Protein 4TY6 (pdb70)

Sequence (245 aa):
IVGGTASVRGEWPWQVTLHTTSPTQRHLCCGGSIIGNQQWILTAAHCCFYGVESPKILRVYSGILNQSEIKEDTSFFGVQEIIIHDDQYKMAESGYDIALLKLETTVGYGDSQRPICLPSKGDRNVIYTDCWVTGWGYRKLRDKIQNTLQKAKIPLVTNEECQKRYRGHKITHKMICAGYREGGKDACCKGDSGGPLSCKHNEVWHLVGITSWGEGCCAQRERPGVYTNVVEYVDWILEKTQAVCTTKIKP

Solvent-accessible surface area: 11643 Å² total; per-residue (Å²): 0,24,42,22,87,59,6,106,129,37,57,14,5,6,4,0,0,0,11,10,44,59,115,85,70,120,19,52,4,1,0,1,0,6,2,28,38,8,1,1,0,0,2,48,8,11,206,75,29,108,33,37,189,48,4,60,1,1,19,22,21,25,31,28,80,56,26,140,106,125,30,102,82,28,12,5,93,79,40,22,69,16,133,104,56,167,84,16,68,63,5,59,1,0,0,0,0,53,2,107,87,85,4,50,106,37,139,58,34,105,38,5,14,4,2,20,84,68,37,68,90,46,152,22,114,40,2,56,0,0,2,0,0,51,130,123,113,84,43,152,60,28,74,36,5,12,36,3,84,2,60,48,28,97,39,122,54,0,52,125,46,1,228,84,58,143,2,44,134,73,10,33,2,0,7,66,132,130,8,41,78,7,11,10,117,19,0,21,0,0,0,0,0,0,61,46,124,144,66,57,17,0,5,0,2,10,11,36,34,89,30,24,14,86,165,48,82,12,6,1,2,5,19,0,27,82,3,13,121,27,0,48,108,66,4,61,63,196,93,123,19,90,32,95,125

Radius of gyration: 16.47 Å; Cα contacts (8 Å, |Δi|>4): 658; chains: 2; bounding box: 42×40×44 Å

InterPro domains:
  IPR000177 Apple domain [PR00005] (223-242)
  IPR000177 Apple domain [PR00005] (252-268)
  IPR000177 Apple domain [PR00005] (270-285)
  IPR000177 Apple domain [PS00495] (291-374)
  IPR000177 Apple domain [SM00223] (20-103)
  IPR000177 Apple domain [SM00223] (110-193)
  IPR000177 Apple domain [SM00223] (200-283)
  IPR000177 Apple domain [SM00223] (291-374)
  IPR000177 Apple domain [cd01100] (16-100)
  IPR000177 Apple domain [cd01100] (106-190)
  IPR000177 Apple domain [cd01100] (196-280)
  IPR000177 Apple domain [cd01100] (288-371)
  IPR001254 Serine proteases, trypsin domain [PF00089] (388-618)
  IPR001254 Serine proteases, trypsin domain [PS50240] (388-623)
  IPR001254 Serine proteases, trypsin domain [SM00020] (387-618)
  IPR001254 Serine proteases, trypsin domain [cd00190] (388-618)
  IPR001314 Peptidase S1A, chymotrypsin family [PR00722] (417-432)
  IPR001314 Peptidase S1A, chymotrypsin family [PR00722] (476-490)
  IPR001314 Peptidase S1A, chymotrypsin family [PR00722] (568-580)
  IPR003609 PAN/Apple domain [PF00024] (20-103)

Structure (mmCIF, N/CA/C/O backbone):
data_4TY6
#
_entry.id   4TY6
#
_cell.length_a   79.300
_cell.length_b   79.300
_cell.length_c   106.600
_cell.angle_alpha   90.000
_cell.angle_beta   90.000
_cell.angle_gamma   120.000
#
_symmetry.space_group_name_H-M   'P 32 2 1'
#
loop_
_entity.id
_entity.type
_entity.pdbx_description
1 polymer 'Coagulation factor XI'
2 polymer CYS-THR-THR-LYS-ILE-LYS-PRO
3 non-polymer 4-{2-[(1S)-1-({[trans-4-(aminomethyl)cyclohexyl]carbonyl}amino)-2-phenylethyl]-1H-imidazol-4-yl}benzamide
4 non-polymer 'SULFATE ION'
5 non-polymer 1,2-ETHANEDIOL
6 water water
#
loop_
_atom_site.group_PDB
_atom_site.id
_atom_site.type_symbol
_atom_site.label_atom_id
_atom_site.label_alt_id
_atom_site.label_comp_id
_atom_site.label_asym_id
_atom_site.label_entity_id
_atom_site.label_seq_id
_atom_site.pdbx_PDB_ins_code
_atom_site.Cartn_x
_atom_site.Cartn_y
_atom_site.Cartn_z
_atom_site.occupancy
_atom_site.B_iso_or_equiv
_atom_site.auth_seq_id
_atom_site.auth_comp_id
_atom_site.auth_asym_id
_atom_site.auth_atom_id
_atom_site.pdbx_PDB_model_num
ATOM 1 N N . ILE A 1 1 ? 42.386 -11.629 34.350 1.00 14.38 16 ILE A N 1
ATOM 2 C CA . ILE A 1 1 ? 41.485 -10.481 34.381 1.00 13.27 16 ILE A CA 1
ATOM 3 C C . ILE A 1 1 ? 42.236 -9.295 33.758 1.00 19.44 16 ILE A C 1
ATOM 4 O O . ILE A 1 1 ? 43.328 -8.973 34.217 1.00 20.21 16 ILE A O 1
ATOM 9 N N . VAL A 1 2 ? 41.637 -8.629 32.774 1.00 16.37 17 VAL A N 1
ATOM 10 C CA . VAL A 1 2 ? 42.224 -7.438 32.148 1.00 16.80 17 VAL A CA 1
ATOM 11 C C . VAL A 1 2 ? 41.614 -6.214 32.835 1.00 19.49 17 VAL A C 1
ATOM 12 O O . VAL A 1 2 ? 40.409 -6.178 33.041 1.00 18.51 17 VAL A O 1
ATOM 16 N N . GLY A 1 3 ? 42.440 -5.217 33.154 1.00 18.53 18 GLY A N 1
ATOM 17 C CA . GLY A 1 3 ? 41.966 -3.953 33.713 1.00 18.26 18 GLY A CA 1
ATOM 18 C C . GLY A 1 3 ? 41.464 -4.023 35.136 1.00 22.68 18 GLY A C 1
ATOM 19 O O . GLY A 1 3 ? 40.728 -3.141 35.575 1.00 22.38 18 GLY A O 1
ATOM 20 N N . GLY A 1 4 ? 41.876 -5.058 35.859 1.00 19.82 19 GLY A N 1
ATOM 21 C CA . GLY A 1 4 ? 41.460 -5.223 37.247 1.00 19.18 19 GLY A CA 1
ATOM 22 C C . GLY A 1 4 ? 42.539 -4.787 38.225 1.00 23.65 19 GLY A C 1
ATOM 23 O O . GLY A 1 4 ? 43.546 -4.172 37.828 1.00 21.97 19 GLY A O 1
ATOM 24 N N . THR A 1 5 ? 42.338 -5.116 39.514 1.00 18.48 20 THR A N 1
ATOM 25 C CA . THR A 1 5 ? 43.299 -4.806 40.576 1.00 19.49 20 THR A CA 1
ATOM 26 C C . THR A 1 5 ? 43.402 -6.013 41.501 1.00 24.04 20 THR A C 1
ATOM 27 O O . THR A 1 5 ? 42.538 -6.890 41.475 1.00 20.88 20 THR A O 1
ATOM 31 N N . ALA A 1 6 ? 44.471 -6.062 42.297 1.00 21.20 21 ALA A N 1
ATOM 32 C CA . ALA A 1 6 ? 44.715 -7.130 43.252 1.00 20.65 21 ALA A CA 1
ATOM 33 C C . ALA A 1 6 ? 43.553 -7.197 44.254 1.00 21.65 21 ALA A C 1
ATOM 34 O O . ALA A 1 6 ? 43.031 -6.177 44.698 1.00 20.15 21 ALA A O 1
ATOM 36 N N . SER A 1 7 ? 43.121 -8.410 44.565 1.00 17.79 22 SER A N 1
ATOM 37 C CA . SER A 1 7 ? 42.119 -8.623 45.592 1.00 16.55 22 SER A CA 1
ATOM 38 C C . SER A 1 7 ? 42.851 -8.612 46.943 1.00 19.88 22 SER A C 1
ATOM 39 O O . SER A 1 7 ? 44.072 -8.775 46.998 1.00 18.52 22 SER A O 1
ATOM 42 N N . VAL A 1 8 ? 42.095 -8.417 48.012 1.00 20.01 23 VAL A N 1
ATOM 43 C CA . VAL A 1 8 ? 42.589 -8.450 49.394 1.00 22.32 23 VAL A CA 1
ATOM 44 C C . VAL A 1 8 ? 42.296 -9.895 49.871 1.00 23.69 23 VAL A C 1
ATOM 45 O O . VAL A 1 8 ? 41.317 -10.487 49.419 1.00 20.45 23 VAL A O 1
ATOM 49 N N . ARG A 1 9 ? 43.103 -10.443 50.789 1.00 19.59 24 ARG A N 1
ATOM 50 C CA . ARG A 1 9 ? 42.846 -11.785 51.317 1.00 19.17 24 ARG A CA 1
ATOM 51 C C . ARG A 1 9 ? 41.450 -11.823 51.992 1.00 22.08 24 ARG A C 1
ATOM 52 O O . ARG A 1 9 ? 41.081 -10.880 52.703 1.00 20.72 24 ARG A O 1
ATOM 60 N N . GLY A 1 10 ? 40.675 -12.867 51.687 1.00 19.21 25 GLY A N 1
ATOM 61 C CA . GLY A 1 10 ? 39.330 -13.075 52.223 1.00 18.71 25 GLY A CA 1
ATOM 62 C C . GLY A 1 10 ? 38.232 -12.298 51.534 1.00 19.97 25 GLY A C 1
ATOM 63 O O . GLY A 1 10 ? 37.067 -12.373 51.941 1.00 18.64 25 GLY A O 1
ATOM 64 N N . GLU A 1 11 ? 38.571 -11.557 50.471 1.00 17.49 26 GLU A N 1
ATOM 65 C CA . GLU A 1 11 ? 37.569 -10.762 49.750 1.00 18.16 26 GLU A CA 1
ATOM 66 C C . GLU A 1 11 ? 36.580 -11.639 48.944 1.00 21.17 26 GLU A C 1
ATOM 67 O O . GLU A 1 11 ? 35.402 -11.291 48.825 1.00 21.57 26 GLU A O 1
ATOM 73 N N . TRP A 1 12 ? 37.062 -12.752 48.371 1.00 16.01 27 TRP A N 1
ATOM 74 C CA . TRP A 1 12 ? 36.213 -13.613 47.516 1.00 15.08 27 TRP A CA 1
ATOM 75 C C . TRP A 1 12 ? 36.371 -15.035 48.056 1.00 15.90 27 TRP A C 1
ATOM 76 O O . TRP A 1 12 ? 37.065 -15.845 47.458 1.00 14.99 27 TRP A O 1
ATOM 87 N N . PRO A 1 13 ? 35.831 -15.322 49.262 1.00 14.24 28 PRO A N 1
ATOM 88 C CA . PRO A 1 13 ? 36.157 -16.598 49.925 1.00 12.72 28 PRO A CA 1
ATOM 89 C C . PRO A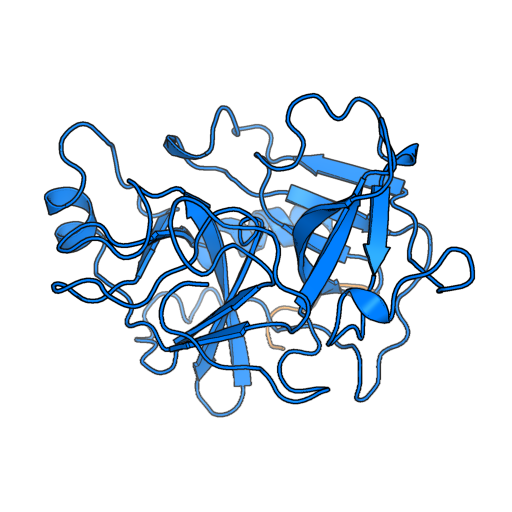 1 13 ? 35.531 -17.844 49.281 1.00 16.00 28 PRO A C 1
ATOM 90 O O . PRO A 1 13 ? 35.913 -18.964 49.637 1.00 14.71 28 PRO A O 1
ATOM 94 N N . TRP A 1 14 ? 34.639 -17.661 48.307 1.00 13.16 29 TRP A N 1
ATOM 95 C CA . TRP A 1 14 ? 34.057 -18.783 47.547 1.00 13.81 29 TRP A CA 1
ATOM 96 C C . TRP A 1 14 ? 34.949 -19.139 46.335 1.00 15.90 29 TRP A C 1
ATOM 97 O O . TRP A 1 14 ? 34.791 -20.207 45.754 1.00 13.81 29 TRP A O 1
ATOM 108 N N . GLN A 1 15 ? 35.897 -18.256 45.974 1.00 11.83 30 GLN A N 1
ATOM 109 C CA . GLN A 1 15 ? 36.778 -18.473 44.808 1.00 11.92 30 GLN A CA 1
ATOM 110 C C . GLN A 1 15 ? 37.790 -19.590 45.065 1.00 14.71 30 GLN A C 1
ATOM 111 O O . GLN A 1 15 ? 38.511 -19.553 46.061 1.00 14.69 30 GLN A O 1
ATOM 117 N N . VAL A 1 16 ? 37.896 -20.538 44.129 1.00 10.82 31 VAL A N 1
ATOM 118 C CA . VAL A 1 16 ? 38.903 -21.601 44.227 1.00 9.95 31 VAL A CA 1
ATOM 119 C C . VAL A 1 16 ? 39.766 -21.593 42.968 1.00 14.34 31 VAL A C 1
ATOM 120 O O . VAL A 1 16 ? 39.341 -21.086 41.935 1.00 14.13 31 VAL A O 1
ATOM 124 N N . THR A 1 17 ? 40.954 -22.171 43.058 1.00 13.48 32 THR A N 1
ATOM 125 C CA . THR A 1 17 ? 41.822 -22.425 41.925 1.00 13.57 32 THR A CA 1
ATOM 126 C C . THR A 1 17 ? 41.818 -23.942 41.748 1.00 16.94 32 THR A C 1
ATOM 127 O O . THR A 1 17 ? 42.087 -24.680 42.701 1.00 15.22 32 THR A O 1
ATOM 131 N N . LEU A 1 18 ? 41.451 -24.399 40.541 1.00 14.87 33 LEU A N 1
ATOM 132 C CA . LEU A 1 18 ? 41.423 -25.818 40.212 1.00 14.24 33 LEU A CA 1
ATOM 133 C C . LEU A 1 18 ? 42.708 -26.096 39.448 1.00 17.16 33 LEU A C 1
ATOM 134 O O . LEU A 1 18 ? 42.988 -25.445 38.440 1.00 15.28 33 LEU A O 1
ATOM 139 N N . HIS A 1 19 ? 43.516 -27.008 39.970 1.00 15.32 34 HIS A N 1
ATOM 140 C CA . HIS A 1 19 ? 44.768 -27.393 39.324 1.00 14.97 34 HIS A CA 1
ATOM 141 C C . HIS A 1 19 ? 44.632 -28.772 38.735 1.00 18.82 34 HIS A C 1
ATOM 142 O O . HIS A 1 19 ? 43.866 -29.606 39.234 1.00 17.59 34 HIS A O 1
ATOM 149 N N . THR A 1 20 ? 45.414 -29.033 37.691 1.00 15.82 35 THR A N 1
ATOM 150 C CA . THR A 1 20 ? 45.538 -30.372 37.132 1.00 16.74 35 THR A CA 1
ATOM 151 C C . THR A 1 20 ? 46.996 -30.769 37.442 1.00 22.21 35 THR A C 1
ATOM 152 O O . THR A 1 20 ? 47.843 -29.871 37.489 1.00 21.23 35 THR A O 1
ATOM 156 N N . THR A 1 21 ? 47.305 -32.060 37.677 1.00 21.41 36 THR A N 1
ATOM 157 C CA . THR A 1 21 ? 48.693 -32.503 37.905 1.00 23.36 36 THR A CA 1
ATOM 158 C C . THR A 1 21 ? 49.305 -33.086 36.622 1.00 32.23 36 THR A C 1
ATOM 159 O O . THR A 1 21 ? 50.492 -33.399 36.616 1.00 31.45 36 THR A O 1
ATOM 163 N N . SER A 1 22 A 48.514 -33.224 35.539 1.00 31.45 36 SER A N 1
ATOM 164 C CA . SER A 1 22 A 48.906 -33.777 34.235 1.00 32.80 36 SER A CA 1
ATOM 165 C C . SER A 1 22 A 49.123 -32.728 33.130 1.00 37.87 36 SER A C 1
ATOM 166 O O . SER A 1 22 A 48.202 -31.953 32.855 1.00 36.71 36 SER A O 1
ATOM 169 N N . PRO A 1 23 B 50.308 -32.687 32.461 1.00 35.62 36 PRO A N 1
ATOM 170 C CA . PRO A 1 23 B 51.515 -33.519 32.689 1.00 35.06 36 PRO A CA 1
ATOM 171 C C . PRO A 1 23 B 52.290 -33.101 33.942 1.00 36.50 36 PRO A C 1
ATOM 172 O O . PRO A 1 23 B 52.905 -33.947 34.596 1.00 36.54 36 PRO A O 1
ATOM 176 N N . THR A 1 24 ? 52.245 -31.790 34.279 1.00 30.18 37 THR A N 1
ATOM 177 C CA . THR A 1 24 ? 52.834 -31.187 35.485 1.00 28.84 37 THR A CA 1
ATOM 178 C C . THR A 1 24 ? 51.730 -30.366 36.161 1.00 28.75 37 THR A C 1
ATOM 179 O O . THR A 1 24 ? 50.745 -29.999 35.498 1.00 27.08 37 THR A O 1
ATOM 183 N N . GLN A 1 25 ? 51.898 -30.042 37.456 1.00 23.14 38 GLN A N 1
ATOM 184 C CA . GLN A 1 25 ? 50.861 -29.304 38.158 1.00 21.19 38 GLN A CA 1
ATOM 185 C C . GLN A 1 25 ? 50.773 -27.845 37.726 1.00 23.24 38 GLN A C 1
ATOM 186 O O . GLN A 1 25 ? 51.772 -27.130 37.691 1.00 20.74 38 GLN A O 1
ATOM 192 N N . ARG A 1 26 ? 49.553 -27.404 37.385 1.00 18.68 39 ARG A N 1
ATOM 193 C CA . ARG A 1 26 ? 49.330 -26.020 36.973 1.00 17.60 39 ARG A CA 1
ATOM 194 C C . ARG A 1 26 ? 47.868 -25.650 37.204 1.00 19.81 39 ARG A C 1
ATOM 195 O O . ARG A 1 26 ? 47.016 -26.542 37.267 1.00 18.41 39 ARG A O 1
ATOM 203 N N . HIS A 1 27 ? 47.583 -24.340 37.294 1.00 16.61 40 HIS A N 1
ATOM 204 C CA . HIS A 1 27 ? 46.218 -23.822 37.421 1.00 14.94 40 HIS A CA 1
ATOM 205 C C . HIS A 1 27 ? 45.516 -24.178 36.092 1.00 17.98 40 HIS A C 1
ATOM 206 O O . HIS A 1 27 ? 46.079 -23.982 35.009 1.00 16.26 40 HIS A O 1
ATOM 213 N N . LEU A 1 28 ? 44.301 -24.686 36.187 1.00 15.10 41 LEU A N 1
ATOM 214 C CA . LEU A 1 28 ? 43.506 -25.052 35.035 1.00 14.62 41 LEU A CA 1
ATOM 215 C C . LEU A 1 28 ? 42.373 -24.061 34.835 1.00 17.58 41 LEU A C 1
ATOM 216 O O . LEU A 1 28 ? 42.164 -23.568 33.726 1.00 17.10 41 LEU A O 1
ATOM 221 N N . CYS A 1 29 ? 41.611 -23.785 35.920 1.00 14.20 42 CYS A N 1
ATOM 222 C CA A CYS A 1 29 ? 40.377 -22.998 35.860 0.50 11.63 42 CYS A CA 1
ATOM 223 C CA B CYS A 1 29 ? 40.497 -22.851 35.841 0.50 15.46 42 CYS A CA 1
ATOM 224 C C . CYS A 1 29 ? 40.079 -22.420 37.238 1.00 15.75 42 CYS A C 1
ATOM 225 O O . CYS A 1 29 ? 40.590 -22.934 38.236 1.00 14.25 42 CYS A O 1
ATOM 230 N N . GLY A 1 30 ? 39.165 -21.468 37.280 1.00 12.68 43 GLY A N 1
ATOM 231 C CA . GLY A 1 30 ? 38.604 -20.978 38.526 1.00 12.75 43 GLY A CA 1
ATOM 232 C C . GLY A 1 30 ? 37.379 -21.842 38.842 1.00 15.54 43 GLY A C 1
ATOM 233 O O . GLY A 1 30 ? 36.988 -22.712 38.049 1.00 13.25 43 GLY A O 1
ATOM 234 N N . GLY A 1 31 ? 36.796 -21.620 40.006 1.00 13.67 44 GLY A N 1
ATOM 235 C CA . GLY A 1 31 ? 35.582 -22.306 40.450 1.00 13.44 44 GLY A CA 1
ATOM 236 C C . GLY A 1 31 ? 35.024 -21.608 41.664 1.00 15.49 44 GLY A C 1
ATOM 237 O O . GLY A 1 31 ? 35.693 -20.728 42.233 1.00 12.75 44 GLY A O 1
ATOM 238 N N . SER A 1 32 ? 33.810 -21.995 42.083 1.00 11.59 45 SER A N 1
ATOM 239 C CA . SER A 1 32 ? 33.175 -21.373 43.252 1.00 10.48 45 SER A CA 1
ATOM 240 C C . SER A 1 32 ? 32.661 -22.422 44.221 1.00 14.63 45 SER A C 1
ATOM 241 O O . SER A 1 32 ? 31.958 -23.339 43.808 1.00 13.59 45 SER A O 1
ATOM 244 N N . ILE A 1 33 ? 32.901 -22.223 45.513 1.00 10.91 46 ILE A N 1
ATOM 245 C CA . ILE A 1 33 ? 32.336 -23.115 46.532 1.00 10.65 46 ILE A CA 1
ATOM 246 C C . ILE A 1 33 ? 30.840 -22.790 46.616 1.00 13.79 46 ILE A C 1
ATOM 247 O O . ILE A 1 33 ? 30.475 -21.639 46.854 1.00 12.90 46 ILE A O 1
ATOM 252 N N . ILE A 1 34 ? 29.971 -23.796 46.443 1.00 11.70 47 ILE A N 1
ATOM 253 C CA . ILE A 1 34 ? 28.527 -23.560 46.587 1.00 11.41 47 ILE A CA 1
ATOM 254 C C . ILE A 1 34 ? 27.907 -24.422 47.709 1.00 16.81 47 ILE A C 1
ATOM 255 O O . ILE A 1 34 ? 26.742 -24.240 48.060 1.00 17.10 47 ILE A O 1
ATOM 260 N N . GLY A 1 35 ? 28.659 -25.393 48.199 1.00 16.30 48 GLY A N 1
ATOM 261 C CA . GLY A 1 35 ? 28.224 -26.293 49.272 1.00 17.34 48 GLY A CA 1
ATOM 262 C C . GLY A 1 35 ? 29.434 -26.913 49.920 1.00 20.01 48 GLY A C 1
ATOM 263 O O . GLY A 1 35 ? 30.544 -26.743 49.411 1.00 17.70 48 GLY A O 1
ATOM 264 N N . ASN A 1 36 ? 29.265 -27.666 51.031 1.00 17.30 49 ASN A N 1
ATOM 265 C CA . ASN A 1 36 ? 30.485 -28.099 51.721 1.00 17.34 49 ASN A CA 1
ATOM 266 C C . ASN A 1 36 ? 31.237 -29.234 51.012 1.00 18.29 49 ASN A C 1
ATOM 267 O O . ASN A 1 36 ? 32.358 -29.520 51.405 1.00 19.32 49 ASN A O 1
ATOM 272 N N . GLN A 1 37 ? 30.687 -29.818 49.936 1.00 15.02 50 GLN A N 1
ATOM 273 C CA A GLN A 1 37 ? 31.421 -30.817 49.148 0.50 14.66 50 GLN A CA 1
ATOM 274 C CA B GLN A 1 37 ? 31.389 -30.833 49.144 0.50 15.08 50 GLN A CA 1
ATOM 275 C C . GLN A 1 37 ? 31.281 -30.493 47.651 1.00 16.76 50 GLN A C 1
ATOM 276 O O . GLN A 1 37 ? 31.538 -31.345 46.804 1.00 15.51 50 GLN A O 1
ATOM 287 N N . TRP A 1 38 ? 30.870 -29.255 47.326 1.00 15.18 51 TRP A N 1
ATOM 288 C CA . TRP A 1 38 ? 30.582 -28.873 45.940 1.00 14.49 51 TRP A CA 1
ATOM 289 C C . TRP A 1 38 ? 31.235 -27.609 45.410 1.00 15.65 51 TRP A C 1
ATOM 290 O O . TRP A 1 38 ? 31.053 -26.531 45.983 1.00 13.14 51 TRP A O 1
ATOM 301 N N . ILE A 1 39 ? 31.836 -27.736 44.226 1.00 12.08 52 ILE A N 1
ATOM 302 C CA . ILE A 1 39 ? 32.429 -26.620 43.472 1.00 11.98 52 ILE A CA 1
ATOM 303 C C . ILE A 1 39 ? 31.651 -26.491 42.180 1.00 13.57 52 ILE A C 1
ATOM 304 O O . ILE A 1 39 ? 31.472 -27.488 41.470 1.00 12.78 52 ILE A O 1
ATOM 309 N N . LEU A 1 40 ? 31.220 -25.275 41.863 1.00 10.53 53 LEU A N 1
ATOM 310 C CA . LEU A 1 40 ? 30.562 -25.025 40.581 1.00 10.80 53 LEU A CA 1
ATOM 311 C C . LEU A 1 40 ? 31.605 -24.370 39.662 1.00 14.43 53 LEU A C 1
ATOM 312 O O . LEU A 1 40 ? 32.300 -23.410 40.060 1.00 13.46 53 LEU A O 1
ATOM 317 N N . THR A 1 41 ? 31.725 -24.883 38.434 1.00 11.40 54 THR A N 1
ATOM 318 C CA . THR A 1 41 ? 32.716 -24.391 37.456 1.00 10.50 54 THR A CA 1
ATOM 319 C C . THR A 1 41 ? 32.181 -24.612 36.029 1.00 13.33 54 THR A C 1
ATOM 320 O O . THR A 1 41 ? 30.984 -24.887 35.867 1.00 12.45 54 THR A O 1
ATOM 324 N N . ALA A 1 42 ? 33.039 -24.411 35.003 1.00 10.31 55 ALA A N 1
ATOM 325 C CA . ALA A 1 42 ? 32.618 -24.539 33.602 1.00 11.86 55 ALA A CA 1
ATOM 326 C C . ALA A 1 42 ? 32.924 -25.939 33.101 1.00 16.35 55 ALA A C 1
ATOM 327 O O . ALA A 1 42 ? 33.939 -26.528 33.480 1.00 16.04 55 ALA A O 1
ATOM 329 N N . ALA A 1 43 ? 32.042 -26.481 32.252 1.00 12.68 56 ALA A N 1
ATOM 330 C CA . ALA A 1 43 ? 32.260 -27.804 31.669 1.00 11.58 56 ALA A CA 1
ATOM 331 C C . ALA A 1 43 ? 33.487 -27.842 30.719 1.00 14.44 56 ALA A C 1
ATOM 332 O O . ALA A 1 43 ? 34.154 -28.868 30.650 1.00 13.23 56 ALA A O 1
ATOM 334 N N . HIS A 1 44 ? 33.782 -26.749 29.982 1.00 13.34 57 HIS A N 1
ATOM 335 C CA . HIS A 1 44 ? 34.878 -26.753 28.991 1.00 12.69 57 HIS A CA 1
ATOM 336 C C . HIS A 1 44 ? 36.268 -26.974 29.612 1.00 16.78 57 HIS A C 1
ATOM 337 O O . HIS A 1 44 ? 37.200 -27.356 28.904 1.00 16.33 57 HIS A O 1
ATOM 344 N N . CYS A 1 45 ? 36.398 -26.735 30.936 1.00 13.98 58 CYS A N 1
ATOM 345 C CA A CYS A 1 45 ? 37.625 -26.923 31.738 0.50 13.98 58 CYS A CA 1
ATOM 346 C CA B CYS A 1 45 ? 37.696 -26.890 31.573 0.50 14.25 58 CYS A CA 1
ATOM 347 C C . CYS A 1 45 ? 38.154 -28.339 31.615 1.00 18.42 58 CYS A C 1
ATOM 348 O O . CYS A 1 45 ? 39.355 -28.567 31.765 1.00 17.54 58 CYS A O 1
ATOM 353 N N . PHE A 1 46 A 37.218 -29.307 31.455 1.00 14.55 58 PHE A N 1
ATOM 354 C CA . PHE A 1 46 A 37.523 -30.736 31.500 1.00 14.31 58 PHE A CA 1
ATOM 355 C C . PHE A 1 46 A 37.779 -31.386 30.146 1.00 18.46 58 PHE A C 1
ATOM 356 O O . PHE A 1 46 A 37.893 -32.619 30.088 1.00 17.53 58 PHE A O 1
ATOM 364 N N . TYR A 1 47 B 38.038 -30.570 29.105 1.00 15.80 58 TYR A N 1
ATOM 365 C CA . TYR A 1 47 B 38.391 -31.113 27.794 1.00 15.91 58 TYR A CA 1
ATOM 366 C C . TYR A 1 47 B 39.633 -31.993 27.950 1.00 22.55 58 TYR A C 1
ATOM 367 O O . TYR A 1 47 B 40.634 -31.547 28.524 1.00 20.56 58 TYR A O 1
ATOM 376 N N . GLY A 1 48 ? 39.527 -33.249 27.527 1.00 22.36 59 GLY A N 1
ATOM 377 C CA . GLY A 1 48 ? 40.638 -34.199 27.643 1.00 24.42 59 GLY A CA 1
ATOM 378 C C . GLY A 1 48 ? 41.006 -34.673 29.048 1.00 32.67 59 GLY A C 1
ATOM 379 O O . GLY A 1 48 ? 42.020 -35.364 29.200 1.00 33.11 59 GLY A O 1
ATOM 380 N N . VAL A 1 49 ? 40.220 -34.297 30.102 1.00 28.49 60 VAL A N 1
ATOM 381 C CA . VAL A 1 49 ? 40.465 -34.752 31.490 1.00 26.62 60 VAL A CA 1
ATOM 382 C C . VAL A 1 49 ? 39.742 -36.097 31.584 1.00 32.77 60 VAL A C 1
ATOM 383 O O . VAL A 1 49 ? 38.516 -36.149 31.550 1.00 31.84 60 VAL A O 1
ATOM 387 N N . GLU A 1 50 ? 40.508 -37.183 31.620 1.00 33.77 61 GLU A N 1
ATOM 388 C CA . GLU A 1 50 ? 39.973 -38.548 31.618 1.00 34.52 61 GLU A CA 1
ATOM 389 C C . GLU A 1 50 ? 39.588 -39.063 32.994 1.00 36.62 61 GLU A C 1
ATOM 390 O O . GLU A 1 50 ? 38.840 -40.035 33.093 1.00 37.99 61 GLU A O 1
ATOM 392 N N . SER A 1 51 ? 40.096 -38.426 34.059 1.00 29.54 62 SER A N 1
ATOM 393 C CA . SER A 1 51 ? 39.834 -38.882 35.421 1.00 27.20 62 SER A CA 1
ATOM 394 C C . SER A 1 51 ? 39.825 -37.721 36.429 1.00 26.61 62 SER A C 1
ATOM 395 O O . SER A 1 51 ? 40.672 -36.849 36.322 1.00 26.50 62 SER A O 1
ATOM 398 N N . PRO A 1 52 ? 38.997 -37.761 37.491 1.00 22.32 63 PRO A N 1
ATOM 399 C CA . PRO A 1 52 ? 39.086 -36.701 38.520 1.00 21.84 63 PRO A CA 1
ATOM 400 C C . PRO A 1 52 ? 40.345 -36.843 39.403 1.00 24.16 63 PRO A C 1
ATOM 401 O O . PRO A 1 52 ? 40.632 -35.947 40.180 1.00 20.76 63 PRO A O 1
ATOM 405 N N . LYS A 1 53 ? 41.097 -37.972 39.279 1.00 21.92 64 LYS A N 1
ATOM 406 C CA . LYS A 1 53 ? 42.312 -38.243 40.072 1.00 21.87 64 LYS A CA 1
ATOM 407 C C . LYS A 1 53 ? 43.426 -37.238 39.848 1.00 25.64 64 LYS A C 1
ATOM 408 O O . LYS A 1 53 ? 44.263 -37.065 40.727 1.00 26.77 64 LYS A O 1
ATOM 414 N N . ILE A 1 54 ? 43.449 -36.576 38.682 1.00 21.30 65 ILE A N 1
ATOM 415 C CA . ILE A 1 54 ? 44.485 -35.592 38.367 1.00 21.51 65 ILE A CA 1
ATOM 416 C C . ILE A 1 54 ? 44.134 -34.182 38.884 1.00 22.48 65 ILE A C 1
ATOM 417 O O . ILE A 1 54 ? 44.936 -33.270 38.738 1.00 22.97 65 ILE A O 1
ATOM 422 N N . LEU A 1 55 A 42.954 -34.006 39.491 1.00 18.09 65 LEU A N 1
ATOM 423 C CA . LEU A 1 55 A 42.510 -32.674 39.922 1.00 17.28 65 LEU A CA 1
ATOM 424 C C . LEU A 1 55 A 42.783 -32.364 41.376 1.00 19.62 65 LEU A C 1
ATOM 425 O O . LEU A 1 55 A 42.696 -33.244 42.219 1.00 18.77 65 LEU A O 1
ATOM 430 N N . ARG A 1 56 B 43.053 -31.088 41.671 1.00 16.27 65 ARG A N 1
ATOM 431 C CA . ARG A 1 56 B 43.253 -30.608 43.034 1.00 16.06 65 ARG A CA 1
ATOM 432 C C . ARG A 1 56 B 42.533 -29.288 43.164 1.00 19.09 65 ARG A C 1
ATOM 433 O O . ARG A 1 56 B 42.756 -28.374 42.364 1.00 18.48 65 ARG A O 1
ATOM 441 N N . VAL A 1 57 ? 41.666 -29.183 44.162 1.00 15.75 66 VAL A N 1
ATOM 442 C CA . VAL A 1 57 ? 40.957 -27.927 44.421 1.00 14.39 66 VAL A CA 1
ATOM 443 C C . VAL A 1 57 ? 41.639 -27.235 45.608 1.00 16.29 66 VAL A C 1
ATOM 444 O O . VAL A 1 57 ? 41.717 -27.818 46.698 1.00 14.64 66 VAL A O 1
ATOM 448 N N . TYR A 1 58 ? 42.082 -25.973 45.408 1.00 13.99 67 TYR A N 1
ATOM 449 C CA . TYR A 1 58 ? 42.676 -25.172 46.486 1.00 13.34 67 TYR A CA 1
ATOM 450 C C . TYR A 1 58 ? 41.744 -24.029 46.833 1.00 16.36 67 TYR A C 1
ATOM 451 O O . TYR A 1 58 ? 41.386 -23.237 45.961 1.00 14.24 67 TYR A O 1
ATOM 460 N N . SER A 1 59 ? 41.337 -23.953 48.113 1.00 14.02 68 SER A N 1
ATOM 461 C CA . SER A 1 59 ? 40.479 -22.896 48.624 1.00 14.09 68 SER A CA 1
ATOM 462 C C . SER A 1 59 ? 41.308 -22.029 49.576 1.00 17.66 68 SER A C 1
ATOM 463 O O . SER A 1 59 ? 42.388 -22.450 50.003 1.00 18.14 68 SER A O 1
ATOM 466 N N . GLY A 1 60 ? 40.793 -20.850 49.894 1.00 16.02 69 GLY A N 1
ATOM 467 C CA . GLY A 1 60 ? 41.450 -19.898 50.789 1.00 18.32 69 GLY A CA 1
ATOM 468 C C . GLY A 1 60 ? 42.779 -19.401 50.252 1.00 23.37 69 GLY A C 1
ATOM 469 O O . GLY A 1 60 ? 43.683 -19.087 51.024 1.00 25.15 69 GLY A O 1
ATOM 470 N N . ILE A 1 61 ? 42.919 -19.342 48.924 1.00 18.05 70 ILE A N 1
ATOM 471 C CA . ILE A 1 61 ? 44.155 -18.892 48.294 1.00 18.48 70 ILE A CA 1
ATOM 472 C C . ILE A 1 61 ? 44.002 -17.465 47.829 1.00 19.62 70 ILE A C 1
ATOM 473 O O . ILE A 1 61 ? 43.025 -17.142 47.147 1.00 18.77 70 ILE A O 1
ATOM 478 N N . LEU A 1 62 ? 45.013 -16.624 48.109 1.00 14.12 71 LEU A N 1
ATOM 479 C CA . LEU A 1 62 ? 45.051 -15.300 47.505 1.00 13.52 71 LEU A CA 1
ATOM 480 C C . LEU A 1 62 ? 46.096 -15.370 46.382 1.00 17.69 71 LEU A C 1
ATOM 481 O O . LEU A 1 62 ? 45.815 -14.998 45.239 1.00 17.58 71 LEU A O 1
ATOM 486 N N . ASN A 1 63 ? 47.302 -15.861 46.714 1.00 15.74 72 ASN A N 1
ATOM 487 C CA . ASN A 1 63 ? 48.441 -15.954 45.811 1.00 15.89 72 ASN A CA 1
ATOM 488 C C . ASN A 1 63 ? 48.746 -17.377 45.409 1.00 18.78 72 ASN A C 1
ATOM 489 O O . ASN A 1 63 ? 48.856 -18.241 46.271 1.00 18.19 72 ASN A O 1
ATOM 494 N N . GLN A 1 64 ? 48.934 -17.622 44.112 1.00 16.81 73 GLN A N 1
ATOM 495 C CA . GLN A 1 64 ? 49.314 -18.944 43.599 1.00 16.63 73 GLN A CA 1
ATOM 496 C C . GLN A 1 64 ? 50.628 -19.445 44.249 1.00 20.36 73 GLN A C 1
ATOM 497 O O . GLN A 1 64 ? 50.792 -20.646 44.420 1.00 19.62 73 GLN A O 1
ATOM 503 N N . SER A 1 65 ? 51.536 -18.524 44.660 1.00 19.64 74 SER A N 1
ATOM 504 C CA . SER A 1 65 ? 52.803 -18.902 45.338 1.00 20.58 74 SER A CA 1
ATOM 505 C C . SER A 1 65 ? 52.577 -19.570 46.718 1.00 23.99 74 SER A C 1
ATOM 506 O O . SER A 1 65 ? 53.495 -20.206 47.256 1.00 25.42 74 SER A O 1
ATOM 509 N N . GLU A 1 66 ? 51.343 -19.476 47.278 1.00 18.85 75 GLU A N 1
ATOM 510 C CA . GLU A 1 66 ? 50.987 -20.165 48.538 1.00 19.05 75 GLU A CA 1
ATOM 511 C C . GLU A 1 66 ? 50.942 -21.680 48.313 1.00 23.89 75 GLU A C 1
ATOM 512 O O . GLU A 1 66 ? 50.926 -22.451 49.278 1.00 24.86 75 GLU A O 1
ATOM 518 N N . ILE A 1 67 ? 50.845 -22.106 47.041 1.00 17.91 76 ILE A N 1
ATOM 519 C CA . ILE A 1 67 ? 50.711 -23.524 46.711 1.00 17.45 76 ILE A CA 1
ATOM 520 C C . ILE A 1 67 ? 52.074 -24.174 46.482 1.00 22.07 76 ILE A C 1
ATOM 521 O O . ILE A 1 67 ? 52.754 -23.849 45.512 1.00 21.58 76 ILE A O 1
ATOM 526 N N . LYS A 1 68 ? 52.423 -25.126 47.347 1.00 20.33 77 LYS A N 1
ATOM 527 C CA . LYS A 1 68 ? 53.626 -25.958 47.264 1.00 20.91 77 LYS A CA 1
ATOM 528 C C . LYS A 1 68 ? 53.160 -27.388 47.431 1.00 24.65 77 LYS A C 1
ATOM 529 O O . LYS A 1 68 ? 51.975 -27.610 47.668 1.00 24.57 77 LYS A O 1
ATOM 535 N N . GLU A 1 69 ? 54.086 -28.368 47.359 1.00 22.00 78 GLU A N 1
ATOM 536 C CA . GLU A 1 69 ? 53.776 -29.785 47.536 1.00 22.65 78 GLU A CA 1
ATOM 537 C C . GLU A 1 69 ? 53.123 -30.085 48.886 1.00 23.44 78 GLU A C 1
ATOM 538 O O . GLU A 1 69 ? 52.316 -31.000 48.973 1.00 23.05 78 GLU A O 1
ATOM 540 N N . ASP A 1 70 ? 53.458 -29.308 49.941 1.00 18.59 79 ASP A N 1
ATOM 541 C CA . ASP A 1 70 ? 52.927 -29.521 51.301 1.00 17.64 79 ASP A CA 1
ATOM 542 C C . ASP A 1 70 ? 51.605 -28.756 51.576 1.00 22.02 79 ASP A C 1
ATOM 543 O O . ASP A 1 70 ? 51.135 -28.772 52.719 1.00 22.56 79 ASP A O 1
ATOM 548 N N . THR A 1 71 ? 51.064 -28.024 50.570 1.00 16.23 80 THR A N 1
ATOM 549 C CA . THR A 1 71 ? 49.828 -27.236 50.748 1.00 15.29 80 THR A CA 1
ATOM 550 C C . THR A 1 71 ? 48.625 -28.162 50.693 1.00 17.87 80 THR A C 1
ATOM 551 O O . THR A 1 71 ? 48.524 -28.951 49.757 1.00 18.29 80 THR A O 1
ATOM 555 N N . SER A 1 72 ? 47.687 -28.044 51.661 1.00 15.54 81 SER A N 1
ATOM 556 C CA . SER A 1 72 ? 46.508 -28.905 51.664 1.00 16.15 81 SER A CA 1
ATOM 557 C C . SER A 1 72 ? 45.591 -28.549 50.480 1.00 19.01 81 SER A C 1
ATOM 558 O O . SER A 1 72 ? 45.576 -27.412 50.017 1.00 16.25 81 SER A O 1
ATOM 561 N N . PHE A 1 73 ? 44.838 -29.529 50.003 1.00 15.97 82 PHE A N 1
ATOM 562 C CA . PHE A 1 73 ? 43.909 -29.328 48.892 1.00 16.36 82 PHE A CA 1
ATOM 563 C C . PHE A 1 73 ? 42.758 -30.322 49.056 1.00 19.78 82 PHE A C 1
ATOM 564 O O . PHE A 1 73 ? 42.846 -31.234 49.883 1.00 18.53 82 PHE A O 1
ATOM 572 N N . PHE A 1 74 ? 41.712 -30.171 48.238 1.00 15.80 83 PHE A N 1
ATOM 573 C CA . PHE A 1 74 ? 40.580 -31.092 48.201 1.00 15.46 83 PHE A CA 1
ATOM 574 C C . PHE A 1 74 ? 40.715 -31.919 46.936 1.00 18.83 83 PHE A C 1
ATOM 575 O O . PHE A 1 74 ? 40.907 -31.380 45.834 1.00 17.06 83 PHE A O 1
ATOM 583 N N . GLY A 1 75 ? 40.592 -33.226 47.109 1.00 16.13 84 GLY A N 1
ATOM 584 C CA . GLY A 1 75 ? 40.552 -34.167 46.005 1.00 15.95 84 GLY A CA 1
ATOM 585 C C . GLY A 1 75 ? 39.150 -34.119 45.413 1.00 17.90 84 GLY A C 1
ATOM 586 O O . GLY A 1 75 ? 38.211 -33.694 46.085 1.00 16.05 84 GLY A O 1
ATOM 587 N N . VAL A 1 76 ? 39.004 -34.542 44.172 1.00 16.81 85 VAL A N 1
ATOM 588 C CA . VAL A 1 76 ? 37.725 -34.572 43.463 1.00 16.16 85 VAL A CA 1
ATOM 589 C C . VAL A 1 76 ? 37.283 -36.017 43.309 1.00 21.08 85 VAL A C 1
ATOM 590 O O . VAL A 1 76 ? 37.980 -36.812 42.695 1.00 20.77 85 VAL A O 1
ATOM 594 N N . GLN A 1 77 ? 36.111 -36.331 43.835 1.00 18.12 86 GLN A N 1
ATOM 595 C CA . GLN A 1 77 ? 35.498 -37.658 43.770 1.00 18.32 86 GLN A CA 1
ATOM 596 C C . GLN A 1 77 ? 34.790 -37.855 42.421 1.00 21.88 86 GLN A C 1
ATOM 597 O O . GLN A 1 77 ? 34.830 -38.939 41.836 1.00 19.70 86 GLN A O 1
ATOM 603 N N . GLU A 1 78 ? 34.153 -36.795 41.916 1.00 18.40 87 GLU A N 1
ATOM 604 C CA . GLU A 1 78 ? 33.355 -36.899 40.712 1.00 18.47 87 GLU A CA 1
ATOM 605 C C . GLU A 1 78 ? 33.278 -35.569 39.989 1.00 20.02 87 GLU A C 1
ATOM 606 O O . GLU A 1 78 ? 33.165 -34.531 40.632 1.00 18.71 87 GLU A O 1
ATOM 612 N N . ILE A 1 79 ? 33.307 -35.622 38.655 1.00 15.98 88 ILE A N 1
ATOM 613 C CA . ILE A 1 79 ? 33.112 -34.486 37.749 1.00 15.22 88 ILE A CA 1
ATOM 614 C C . ILE A 1 79 ? 31.714 -34.711 37.135 1.00 18.98 88 ILE A C 1
ATOM 615 O O . ILE A 1 79 ? 31.489 -35.728 36.472 1.00 19.36 88 ILE A O 1
ATOM 620 N N . ILE A 1 80 ? 30.799 -33.767 37.334 1.00 12.69 89 ILE A N 1
ATOM 621 C CA . ILE A 1 80 ? 29.445 -33.877 36.789 1.00 13.37 89 ILE A CA 1
ATOM 622 C C . ILE A 1 80 ? 29.300 -32.786 35.738 1.00 16.85 89 ILE A C 1
ATOM 623 O O . ILE A 1 80 ? 29.214 -31.619 36.081 1.00 16.22 89 ILE A O 1
ATOM 628 N N . ILE A 1 81 ? 29.288 -33.166 34.477 1.00 13.15 90 ILE A N 1
ATOM 629 C CA . ILE A 1 81 ? 29.127 -32.206 33.380 1.00 13.01 90 ILE A CA 1
ATOM 630 C C . ILE A 1 81 ? 27.678 -32.255 32.918 1.00 17.13 90 ILE A C 1
ATOM 631 O O . ILE A 1 81 ? 27.103 -33.350 32.812 1.00 16.98 90 ILE A O 1
ATOM 636 N N . HIS A 1 82 ? 27.086 -31.086 32.631 1.00 12.83 91 HIS A N 1
ATOM 637 C CA . HIS A 1 82 ? 25.702 -31.028 32.128 1.00 13.08 91 HIS A CA 1
ATOM 638 C C . HIS A 1 82 ? 25.598 -31.940 30.877 1.00 17.31 91 HIS A C 1
ATOM 639 O O . HIS A 1 82 ? 26.434 -31.844 29.980 1.00 15.93 91 HIS A O 1
ATOM 646 N N . ASP A 1 83 ? 24.581 -32.820 30.811 1.00 15.03 92 ASP A N 1
ATOM 647 C CA A ASP A 1 83 ? 24.574 -33.756 29.685 0.50 14.75 92 ASP A CA 1
ATOM 648 C CA B ASP A 1 83 ? 24.349 -33.755 29.697 0.50 14.84 92 ASP A CA 1
ATOM 649 C C . ASP A 1 83 ? 24.163 -33.121 28.335 1.00 17.28 92 ASP A C 1
ATOM 650 O O . ASP A 1 83 ? 24.306 -33.785 27.308 1.00 17.10 92 ASP A O 1
ATOM 659 N N . GLN A 1 84 ? 23.746 -31.857 28.310 1.00 12.64 93 GLN A N 1
ATOM 660 C CA . GLN A 1 84 ? 23.482 -31.195 27.031 1.00 12.74 93 GLN A CA 1
ATOM 661 C C . GLN A 1 84 ? 24.728 -30.422 26.537 1.00 17.04 93 GLN A C 1
ATOM 662 O O . GLN A 1 84 ? 24.711 -29.850 25.455 1.00 16.64 93 GLN A O 1
ATOM 668 N N . TYR A 1 85 ? 25.791 -30.400 27.337 1.00 13.91 94 TYR A N 1
ATOM 669 C CA . TYR A 1 85 ? 27.008 -29.678 26.974 1.00 12.15 94 TYR A CA 1
ATOM 670 C C . TYR A 1 85 ? 27.719 -30.290 25.771 1.00 14.42 94 TYR A C 1
ATOM 671 O O . TYR A 1 85 ? 28.033 -31.477 25.774 1.00 14.96 94 TYR A O 1
ATOM 680 N N . LYS A 1 86 ? 28.022 -29.459 24.784 1.00 12.63 95 LYS A N 1
ATOM 681 C CA . LYS A 1 86 ? 28.817 -29.836 23.607 1.00 12.87 95 LYS A CA 1
ATOM 682 C C . LYS A 1 86 ? 30.090 -28.941 23.579 1.00 16.47 95 LYS A C 1
ATOM 683 O O . LYS A 1 86 ? 31.199 -29.445 23.419 1.00 17.31 95 LYS A O 1
ATOM 689 N N . MET A 1 87 ? 29.921 -27.619 23.733 1.00 13.82 96 MET A N 1
ATOM 690 C CA . MET A 1 87 ? 31.054 -26.678 23.708 1.00 13.51 96 MET A CA 1
ATOM 691 C C . MET A 1 87 ? 30.624 -25.385 24.345 1.00 15.62 96 MET A C 1
ATOM 692 O O . MET A 1 87 ? 29.430 -25.104 24.375 1.00 14.84 96 MET A O 1
ATOM 697 N N . ALA A 1 88 ? 31.582 -24.591 24.865 1.00 13.35 97 ALA A N 1
ATOM 698 C CA . ALA A 1 88 ? 31.245 -23.330 25.556 1.00 14.32 97 ALA A CA 1
ATOM 699 C C . ALA A 1 88 ? 30.351 -22.416 24.735 1.00 17.75 97 ALA A C 1
ATOM 700 O O . ALA A 1 88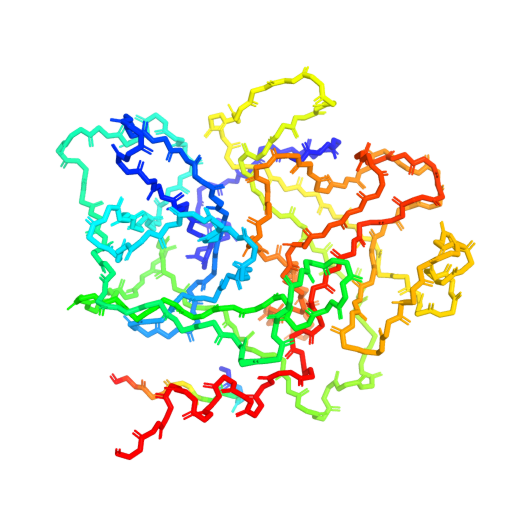 ? 29.366 -21.899 25.260 1.00 16.08 97 ALA A O 1
ATOM 702 N N . GLU A 1 89 ? 30.658 -22.243 23.433 1.00 16.25 98 GLU A N 1
ATOM 703 C CA . GLU A 1 89 ? 29.898 -21.314 22.573 1.00 16.33 98 GLU A CA 1
ATOM 704 C C . GLU A 1 89 ? 28.447 -21.705 22.343 1.00 18.68 98 GLU A C 1
ATOM 705 O O . GLU A 1 89 ? 27.664 -20.864 21.910 1.00 19.33 98 GLU A O 1
ATOM 711 N N . SER A 1 90 ? 28.090 -22.961 22.612 1.00 14.67 99 SER A N 1
ATOM 712 C CA . SER A 1 90 ? 26.709 -23.460 22.461 1.00 14.48 99 SER A CA 1
ATOM 713 C C . SER A 1 90 ? 25.930 -23.536 23.782 1.00 20.67 99 SER A C 1
ATOM 714 O O . SER A 1 90 ? 24.771 -23.940 23.780 1.00 21.35 99 SER A O 1
ATOM 717 N N . GLY A 1 91 ? 26.560 -23.166 24.8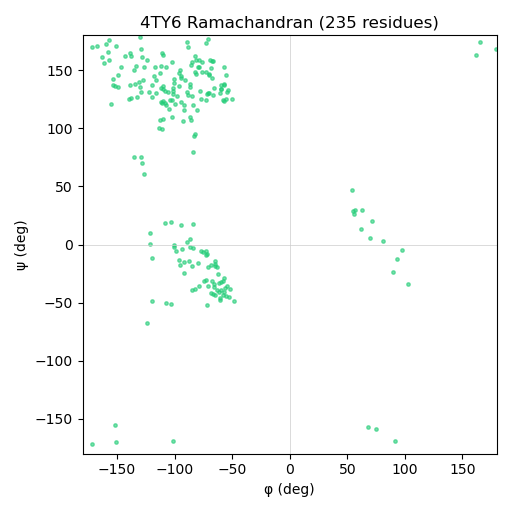94 1.00 15.81 100 GLY A N 1
ATOM 718 C CA . GLY A 1 91 ? 25.866 -23.138 26.177 1.00 14.12 100 GLY A CA 1
ATOM 719 C C . GLY A 1 91 ? 25.967 -24.423 26.952 1.00 15.57 100 GLY A C 1
ATOM 720 O O . GLY A 1 91 ? 26.774 -25.297 26.600 1.00 14.93 100 GLY A O 1
ATOM 721 N N . TYR A 1 92 ? 25.155 -24.529 28.040 1.00 12.30 101 TYR A N 1
ATOM 722 C CA . TYR A 1 92 ? 25.200 -25.640 28.997 1.00 11.89 101 TYR A CA 1
ATOM 723 C C . TYR A 1 92 ? 26.616 -25.781 29.571 1.00 14.22 101 TYR A C 1
ATOM 724 O O . TYR A 1 92 ? 27.009 -26.888 29.957 1.00 12.80 101 TYR A O 1
ATOM 733 N N . ASP A 1 93 ? 27.401 -24.663 29.604 1.00 11.42 102 ASP A N 1
ATOM 734 C CA . ASP A 1 93 ? 28.803 -24.723 30.052 1.00 11.86 102 ASP A CA 1
ATOM 735 C C . ASP A 1 93 ? 28.850 -24.642 31.582 1.00 14.58 102 ASP A C 1
ATOM 736 O O . ASP A 1 93 ? 29.083 -23.575 32.186 1.00 12.49 102 ASP A O 1
ATOM 741 N N . ILE A 1 94 ? 28.568 -25.789 32.204 1.00 11.21 103 ILE A N 1
ATOM 742 C CA . ILE A 1 94 ? 28.417 -25.876 33.654 1.00 10.00 103 ILE A CA 1
ATOM 743 C C . ILE A 1 94 ? 28.752 -27.278 34.106 1.00 13.00 103 ILE A C 1
ATOM 744 O O . ILE A 1 94 ? 28.400 -28.271 33.459 1.00 12.04 103 ILE A O 1
ATOM 749 N N . ALA A 1 95 ? 29.495 -27.345 35.204 1.00 10.69 104 ALA A N 1
ATOM 750 C CA . ALA A 1 95 ? 29.925 -28.593 35.782 1.00 11.13 104 ALA A CA 1
ATOM 751 C C . ALA A 1 95 ? 29.980 -28.448 37.298 1.00 14.49 104 ALA A C 1
ATOM 752 O O . ALA A 1 95 ? 30.212 -27.349 37.825 1.00 13.85 104 ALA A O 1
ATOM 754 N N . LEU A 1 96 ? 29.803 -29.568 37.989 1.00 11.07 105 LEU A N 1
ATOM 755 C CA . LEU A 1 96 ? 29.957 -29.658 39.427 1.00 12.03 105 LEU A CA 1
ATOM 756 C C . LEU A 1 96 ? 31.097 -30.590 39.722 1.00 16.69 105 LEU A C 1
ATOM 757 O O . LEU A 1 96 ? 31.275 -31.595 39.023 1.00 17.43 105 LEU A O 1
ATOM 762 N N . LEU A 1 97 ? 31.895 -30.248 40.742 1.00 14.05 106 LEU A N 1
ATOM 763 C CA . LEU A 1 97 ? 32.937 -31.121 41.263 1.00 13.53 106 LEU A CA 1
ATOM 764 C C . LEU A 1 97 ? 32.453 -31.540 42.633 1.00 16.05 106 LEU A C 1
ATOM 765 O O . LEU A 1 97 ? 32.217 -30.686 43.486 1.00 15.39 106 LEU A O 1
ATOM 770 N N . LYS A 1 98 ? 32.309 -32.840 42.840 1.00 14.07 107 LYS A N 1
ATOM 771 C CA . LYS A 1 98 ? 31.973 -33.373 44.165 1.00 13.85 107 LYS A CA 1
ATOM 772 C C . LYS A 1 98 ? 33.322 -33.662 44.831 1.00 16.80 107 LYS A C 1
ATOM 773 O O . LYS A 1 98 ? 34.131 -34.416 44.286 1.00 17.47 107 LYS A O 1
ATOM 779 N N . LEU A 1 99 ? 33.584 -33.020 45.964 1.00 15.11 108 LEU A N 1
ATOM 780 C CA . LEU A 1 99 ? 34.861 -33.176 46.664 1.00 14.92 108 LEU A CA 1
ATOM 781 C C . LEU A 1 99 ? 34.894 -34.469 47.490 1.00 19.66 108 LEU A C 1
ATOM 782 O O . LEU A 1 99 ? 33.842 -34.946 47.933 1.00 18.57 108 LEU A O 1
ATOM 787 N N . GLU A 1 100 ? 36.107 -35.008 47.701 1.00 16.79 109 GLU A N 1
ATOM 788 C CA . GLU A 1 100 ? 36.339 -36.241 48.484 1.00 17.95 109 GLU A CA 1
ATOM 789 C C . GLU A 1 100 ? 36.149 -35.996 49.972 1.00 22.96 109 GLU A C 1
ATOM 790 O O . GLU A 1 100 ? 35.770 -36.908 50.690 1.00 24.71 109 GLU A O 1
ATOM 796 N N . THR A 1 101 ? 36.426 -34.770 50.440 1.00 18.45 110 THR A N 1
ATOM 797 C CA . THR A 1 101 ? 36.233 -34.384 51.841 1.00 18.77 110 THR A CA 1
ATOM 798 C C . THR A 1 101 ? 35.428 -33.102 51.882 1.00 23.98 110 THR A C 1
ATOM 799 O O . THR A 1 101 ? 35.297 -32.417 50.871 1.00 24.08 110 THR A O 1
ATOM 803 N N . THR A 1 102 ? 34.953 -32.752 53.071 1.00 19.79 111 THR A N 1
ATOM 804 C CA . THR A 1 102 ? 34.113 -31.604 53.361 1.00 20.19 111 THR A CA 1
ATOM 805 C C . THR A 1 102 ? 34.954 -30.331 53.631 1.00 24.10 111 THR A C 1
ATOM 806 O O . THR A 1 102 ? 35.917 -30.362 54.401 1.00 21.99 111 THR A O 1
ATOM 810 N N . VAL A 1 103 ? 34.540 -29.213 53.040 1.00 19.40 112 VAL A N 1
ATOM 811 C CA . VAL A 1 103 ? 35.175 -27.913 53.254 1.00 18.56 112 VAL A CA 1
ATOM 812 C C . VAL A 1 103 ? 34.708 -27.389 54.618 1.00 21.64 112 VAL A C 1
ATOM 813 O O . VAL A 1 103 ? 33.508 -27.280 54.848 1.00 19.54 112 VAL A O 1
ATOM 817 N N . GLY A 1 104 ? 35.650 -27.055 55.490 1.00 19.92 113 GLY A N 1
ATOM 818 C CA . GLY A 1 104 ? 35.315 -26.430 56.768 1.00 19.60 113 GLY A CA 1
ATOM 819 C C . GLY A 1 104 ? 35.180 -24.942 56.502 1.00 22.40 113 GLY A C 1
ATOM 820 O O . GLY A 1 104 ? 36.121 -24.318 55.994 1.00 23.23 113 GLY A O 1
ATOM 821 N N . TYR A 1 105 ? 34.010 -24.368 56.763 1.00 16.02 114 TYR A N 1
ATOM 822 C CA . TYR A 1 105 ? 33.791 -22.942 56.497 1.00 15.54 114 TYR A CA 1
ATOM 823 C C . TYR A 1 105 ? 34.450 -22.055 57.545 1.00 21.10 114 TYR A C 1
ATOM 824 O O . TYR A 1 105 ? 34.523 -22.419 58.718 1.00 18.48 114 TYR A O 1
ATOM 833 N N . GLY A 1 106 ? 34.886 -20.882 57.116 1.00 17.11 115 GLY A N 1
ATOM 834 C CA . GLY A 1 106 ? 35.510 -19.909 58.007 1.00 17.75 115 GLY A CA 1
ATOM 835 C C . GLY A 1 106 ? 35.697 -18.617 57.257 1.00 23.70 115 GLY A C 1
ATOM 836 O O . GLY A 1 106 ? 35.222 -18.488 56.127 1.00 22.90 115 GLY A O 1
ATOM 837 N N . ASP A 1 107 ? 36.412 -17.672 57.853 1.00 20.93 116 ASP A N 1
ATOM 838 C CA . ASP A 1 107 ? 36.645 -16.362 57.240 1.00 21.87 116 ASP A CA 1
ATOM 839 C C . ASP A 1 107 ? 37.499 -16.452 55.939 1.00 25.81 116 ASP A C 1
ATOM 840 O O . ASP A 1 107 ? 37.402 -15.554 55.094 1.00 28.43 116 ASP A O 1
ATOM 845 N N . SER A 1 108 ? 38.237 -17.565 55.709 1.00 19.95 117 SER A N 1
ATOM 846 C CA . SER A 1 108 ? 39.023 -17.694 54.462 1.00 19.72 117 SER A CA 1
ATOM 847 C C . SER A 1 108 ? 38.333 -18.461 53.328 1.00 23.21 117 SER A C 1
ATOM 848 O O . SER A 1 108 ? 38.792 -18.404 52.187 1.00 23.41 117 SER A O 1
ATOM 851 N N . GLN A 1 109 ? 37.287 -19.244 53.649 1.00 17.95 118 GLN A N 1
ATOM 852 C CA . GLN A 1 109 ? 36.610 -20.088 52.670 1.00 16.43 118 GLN A CA 1
ATOM 853 C C . GLN A 1 109 ? 35.195 -20.365 53.114 1.00 19.24 118 GLN A C 1
ATOM 854 O O . GLN A 1 109 ? 34.950 -20.870 54.224 1.00 17.27 118 GLN A O 1
ATOM 860 N N . ARG A 1 110 ? 34.254 -19.973 52.265 1.00 15.86 119 ARG A N 1
ATOM 861 C CA . ARG A 1 110 ? 32.836 -20.167 52.545 1.00 15.95 119 ARG A CA 1
ATOM 862 C C . ARG A 1 110 ? 32.062 -20.145 51.231 1.00 19.51 119 ARG A C 1
ATOM 863 O O . ARG A 1 110 ? 32.614 -19.703 50.226 1.00 18.95 119 ARG A O 1
ATOM 871 N N . PRO A 1 111 ? 30.792 -20.585 51.219 1.00 16.00 120 PRO A N 1
ATOM 872 C CA . PRO A 1 111 ? 30.057 -20.638 49.949 1.00 15.24 120 PRO A CA 1
ATOM 873 C C . PRO A 1 111 ? 29.404 -19.331 49.552 1.00 18.69 120 PRO A C 1
ATOM 874 O O . PRO A 1 111 ? 29.134 -18.466 50.380 1.00 18.51 120 PRO A O 1
ATOM 878 N N . ILE A 1 112 ? 29.157 -19.191 48.262 1.00 14.06 121 ILE A N 1
ATOM 879 C CA . ILE A 1 112 ? 28.417 -18.060 47.737 1.00 12.91 121 ILE A CA 1
ATOM 880 C C . ILE A 1 112 ? 26.976 -18.578 47.484 1.00 18.07 121 ILE A C 1
ATOM 881 O O . ILE A 1 112 ? 26.807 -19.729 47.070 1.00 16.49 121 ILE A O 1
ATOM 886 N N . CYS A 1 113 ? 25.956 -17.734 47.742 1.00 18.92 122 CYS A N 1
ATOM 887 C CA . CYS A 1 113 ? 24.549 -18.072 47.509 1.00 22.00 122 CYS A CA 1
ATOM 888 C C . CYS A 1 113 ? 24.293 -18.205 46.030 1.00 20.88 122 CYS A C 1
ATOM 889 O O . CYS A 1 113 ? 24.757 -17.380 45.246 1.00 16.95 122 CYS A O 1
ATOM 892 N N . LEU A 1 114 ? 23.445 -19.148 45.660 1.00 16.57 123 LEU A N 1
ATOM 893 C CA . LEU A 1 114 ? 23.019 -19.240 44.278 1.00 17.70 123 LEU A CA 1
ATOM 894 C C . LEU A 1 114 ? 21.906 -18.206 44.097 1.00 25.02 123 LEU A C 1
ATOM 895 O O . LEU A 1 114 ? 21.313 -17.796 45.104 1.00 24.39 123 LEU A O 1
ATOM 900 N N . PRO A 1 115 ? 21.605 -17.754 42.859 1.00 25.04 124 PRO A N 1
ATOM 901 C CA . PRO A 1 115 ? 20.488 -16.809 42.681 1.00 27.76 124 PRO A CA 1
ATOM 902 C C . PRO A 1 115 ? 19.155 -17.470 43.007 1.00 37.59 124 PRO A C 1
ATOM 903 O O . PRO A 1 115 ? 19.049 -18.701 42.996 1.00 35.13 124 PRO A O 1
ATOM 907 N N . SER A 1 116 ? 18.150 -16.650 43.320 1.00 41.70 125 SER A N 1
ATOM 908 C CA . SER A 1 116 ? 16.793 -17.139 43.578 1.00 45.53 125 SER A CA 1
ATOM 909 C C . SER A 1 116 ? 16.024 -17.043 42.255 1.00 55.54 125 SER A C 1
ATOM 910 O O . SER A 1 116 ? 16.264 -16.110 41.475 1.00 54.53 125 SER A O 1
ATOM 913 N N . LYS A 1 117 ? 15.115 -18.011 41.996 1.00 57.64 126 LYS A N 1
ATOM 914 C CA . LYS A 1 117 ? 14.262 -18.050 40.795 1.00 59.64 126 LYS A CA 1
ATOM 915 C C . LYS A 1 117 ? 13.383 -16.796 40.715 1.00 67.50 126 LYS A C 1
ATOM 916 O O . LYS A 1 117 ? 13.112 -16.307 39.616 1.00 67.76 126 LYS A O 1
ATOM 918 N N . GLY A 1 118 ? 12.991 -16.276 41.885 1.00 66.33 127 GLY A N 1
ATOM 919 C CA . GLY A 1 118 ? 12.218 -15.046 42.020 1.00 67.27 127 GLY A CA 1
ATOM 920 C C . GLY A 1 118 ? 13.019 -13.826 41.606 1.00 73.54 127 GLY A C 1
ATOM 921 O O . GLY A 1 118 ? 12.463 -12.866 41.062 1.00 73.90 127 GLY A O 1
ATOM 922 N N . ASP A 1 119 ? 14.349 -13.883 41.819 1.00 70.77 128 ASP A N 1
ATOM 923 C CA . ASP A 1 119 ? 15.296 -12.821 41.479 1.00 70.97 128 ASP A CA 1
ATOM 924 C C . ASP A 1 119 ? 15.769 -12.861 40.002 1.00 74.24 128 ASP A C 1
ATOM 925 O O . ASP A 1 119 ? 16.764 -12.216 39.661 1.00 73.93 128 ASP A O 1
ATOM 930 N N . ARG A 1 120 ? 15.033 -13.572 39.117 1.00 69.97 129 ARG A N 1
ATOM 931 C CA . ARG A 1 120 ? 15.344 -13.617 37.682 1.00 69.28 129 ARG A CA 1
ATOM 932 C C . ARG A 1 120 ? 15.028 -12.252 37.032 1.00 71.60 129 ARG A C 1
ATOM 933 O O . ARG A 1 120 ? 15.561 -11.939 35.965 1.00 70.86 129 ARG A O 1
ATOM 935 N N . ASN A 1 121 ? 14.183 -11.438 37.709 1.00 67.24 130 ASN A N 1
ATOM 936 C CA . ASN A 1 121 ? 13.753 -10.105 37.287 1.00 66.59 130 ASN A CA 1
ATOM 937 C C . ASN A 1 121 ? 14.568 -8.959 37.920 1.00 68.78 130 ASN A C 1
ATOM 938 O O . ASN A 1 121 ? 14.455 -7.819 37.452 1.00 68.89 130 ASN A O 1
ATOM 940 N N . VAL A 1 122 ? 15.382 -9.246 38.971 1.00 62.83 131 VAL A N 1
ATOM 941 C CA . VAL A 1 122 ? 16.181 -8.206 39.646 1.00 60.85 131 VAL A CA 1
ATOM 942 C C . VAL A 1 122 ? 17.322 -7.706 38.737 1.00 59.92 131 VAL A C 1
ATOM 943 O O . VAL A 1 122 ? 17.850 -8.463 37.915 1.00 58.85 131 VAL A O 1
ATOM 947 N N . ILE A 1 123 ? 17.653 -6.411 38.866 1.00 53.23 132 ILE A N 1
ATOM 948 C CA . ILE A 1 123 ? 18.692 -5.760 38.069 1.00 51.19 132 ILE A CA 1
ATOM 949 C C . ILE A 1 123 ? 19.940 -5.626 38.937 1.00 48.48 132 ILE A C 1
ATOM 950 O O . ILE A 1 123 ? 19.942 -4.876 39.917 1.00 47.92 132 ILE A O 1
ATOM 955 N N . TYR A 1 124 ? 20.980 -6.406 38.610 1.00 39.25 133 TYR A N 1
ATOM 956 C CA . TYR A 1 124 ? 22.228 -6.384 39.359 1.00 35.36 133 TYR A CA 1
ATOM 957 C C . TYR A 1 124 ? 23.099 -5.259 38.813 1.00 35.11 133 TYR A C 1
ATOM 958 O O . TYR A 1 124 ? 23.323 -5.188 37.600 1.00 33.73 133 TYR A O 1
ATOM 967 N N . THR A 1 125 ? 23.589 -4.380 39.700 1.00 29.55 134 THR A N 1
ATOM 968 C CA . THR A 1 125 ? 24.435 -3.238 39.303 1.00 29.16 134 THR A CA 1
ATOM 969 C C . THR A 1 125 ? 25.803 -3.248 39.969 1.00 31.43 134 THR A C 1
ATOM 970 O O . THR A 1 125 ? 26.607 -2.341 39.732 1.00 32.61 134 THR A O 1
ATOM 974 N N . ASP A 1 126 ? 26.078 -4.260 40.799 1.00 24.08 135 ASP A N 1
ATOM 975 C CA . ASP A 1 126 ? 27.356 -4.363 41.492 1.00 22.42 135 ASP A CA 1
ATOM 976 C C . ASP A 1 126 ? 27.926 -5.789 41.268 1.00 23.81 135 ASP A C 1
ATOM 977 O O . ASP A 1 126 ? 27.880 -6.631 42.163 1.00 21.85 135 ASP A O 1
ATOM 982 N N . CYS A 1 127 ? 28.441 -6.032 40.050 1.00 19.80 136 CYS A N 1
ATOM 983 C CA . CYS A 1 127 ? 28.946 -7.316 39.568 1.00 18.52 136 CYS A CA 1
ATOM 984 C C . CYS A 1 127 ? 30.433 -7.295 39.355 1.00 19.95 136 CYS A C 1
ATOM 985 O O . CYS A 1 127 ? 30.966 -6.357 38.771 1.00 19.08 136 CYS A O 1
ATOM 988 N N . TRP A 1 128 ? 31.111 -8.342 39.830 1.00 15.35 137 TRP A N 1
ATOM 989 C CA . TRP A 1 128 ? 32.556 -8.426 39.774 1.00 15.69 137 TRP A CA 1
ATOM 990 C C . TRP A 1 128 ? 33.010 -9.770 39.209 1.00 18.56 137 TRP A C 1
ATOM 991 O O . TRP A 1 128 ? 32.449 -10.807 39.559 1.00 18.17 137 TRP A O 1
ATOM 1002 N N . VAL A 1 129 ? 34.046 -9.741 38.378 1.00 13.77 138 VAL A N 1
ATOM 1003 C CA . VAL A 1 129 ? 34.671 -10.950 37.835 1.00 13.07 138 VAL A CA 1
ATOM 1004 C C . VAL A 1 129 ? 36.051 -11.093 38.476 1.00 16.13 138 VAL A C 1
ATOM 1005 O O . VAL A 1 129 ? 36.779 -10.108 38.608 1.00 16.50 138 VAL A O 1
ATOM 1009 N N . THR A 1 130 ? 36.411 -12.321 38.884 1.00 12.03 139 THR A N 1
ATOM 1010 C CA . THR A 1 130 ? 37.654 -12.572 39.586 1.00 11.40 139 THR A CA 1
ATOM 1011 C C . THR A 1 130 ? 38.374 -13.762 39.025 1.00 14.83 139 THR A C 1
ATOM 1012 O O . THR A 1 130 ? 37.742 -14.672 38.466 1.00 13.10 139 THR A O 1
ATOM 1016 N N . GLY A 1 131 ? 39.695 -13.772 39.189 1.00 12.06 140 GLY A N 1
ATOM 1017 C CA . GLY A 1 131 ? 40.500 -14.897 38.734 1.00 12.38 140 GLY A CA 1
ATOM 1018 C C . GLY A 1 131 ? 41.985 -14.605 38.666 1.00 16.01 140 GLY A C 1
ATOM 1019 O O . GLY A 1 131 ? 42.415 -13.458 38.850 1.00 15.17 140 GLY A O 1
ATOM 1020 N N . TRP A 1 132 ? 42.765 -15.646 38.367 1.00 12.72 141 TRP A N 1
ATOM 1021 C CA . TRP A 1 132 ? 44.230 -15.552 38.238 1.00 14.36 141 TRP A CA 1
ATOM 1022 C C . TRP A 1 132 ? 44.637 -15.547 36.749 1.00 16.95 141 TRP A C 1
ATOM 1023 O O . TRP A 1 132 ? 45.775 -15.862 36.419 1.00 17.19 141 TRP A O 1
ATOM 1034 N N . GLY A 1 133 ? 43.690 -15.233 35.870 1.00 14.40 142 GLY A N 1
ATOM 1035 C CA . GLY A 1 133 ? 43.932 -15.277 34.433 1.00 13.11 142 GLY A CA 1
ATOM 1036 C C . GLY A 1 133 ? 44.851 -14.174 33.939 1.00 18.41 142 GLY A C 1
ATOM 1037 O O . GLY A 1 133 ? 45.279 -13.306 34.704 1.00 16.19 142 GLY A O 1
ATOM 1038 N N . TYR A 1 134 ? 45.154 -14.213 32.647 1.00 16.97 143 TYR A N 1
ATOM 1039 C CA . TYR A 1 134 ? 46.021 -13.247 31.977 1.00 16.78 143 TYR A CA 1
ATOM 1040 C C . TYR A 1 134 ? 45.489 -11.829 32.144 1.00 20.45 143 TYR A C 1
ATOM 1041 O O . TYR A 1 134 ? 44.286 -11.623 32.242 1.00 18.37 143 TYR A O 1
ATOM 1050 N N . ARG A 1 135 ? 46.388 -10.841 32.108 1.00 19.08 145 ARG A N 1
ATOM 1051 C CA . ARG A 1 135 ? 46.033 -9.422 32.205 1.00 19.81 145 ARG A CA 1
ATOM 1052 C C . ARG A 1 135 ? 46.039 -8.775 30.822 1.00 25.78 145 ARG A C 1
ATOM 1053 O O . ARG A 1 135 ? 45.700 -7.608 30.678 1.00 26.55 145 ARG A O 1
ATOM 1061 N N . LYS A 1 136 ? 46.396 -9.557 29.804 1.00 24.10 146 LYS A N 1
ATOM 1062 C CA . LYS A 1 136 ? 46.483 -9.134 28.398 1.00 25.43 146 LYS A CA 1
ATOM 1063 C C . LYS A 1 136 ? 46.507 -10.400 27.558 1.00 29.82 146 LYS A C 1
ATOM 1064 O O . LYS A 1 136 ? 46.765 -11.475 28.096 1.00 26.89 146 LYS A O 1
ATOM 1070 N N . LEU A 1 137 ? 46.210 -10.289 26.259 1.00 29.48 147 LEU A N 1
ATOM 1071 C CA . LEU A 1 137 ? 46.104 -11.447 25.373 1.00 30.73 147 LEU A CA 1
ATOM 1072 C C . LEU A 1 137 ? 47.267 -12.437 25.470 1.00 34.05 147 LEU A C 1
ATOM 1073 O O . LEU A 1 137 ? 47.017 -13.637 25.616 1.00 33.52 147 LEU A O 1
ATOM 1078 N N . ARG A 1 138 ? 48.510 -11.951 25.427 1.00 30.41 148 ARG A N 1
ATOM 1079 C CA . ARG A 1 138 ? 49.694 -12.806 25.519 1.00 30.32 148 ARG A CA 1
ATOM 1080 C C . ARG A 1 138 ? 50.341 -12.512 26.860 1.00 32.84 148 ARG A C 1
ATOM 1081 O O . ARG A 1 138 ? 50.987 -11.475 27.032 1.00 34.24 148 ARG A O 1
ATOM 1083 N N . ASP A 1 139 ? 50.074 -13.380 27.847 1.00 25.41 149 ASP A N 1
ATOM 1084 C CA . ASP A 1 139 ? 50.540 -13.177 29.213 1.00 23.82 149 ASP A CA 1
ATOM 1085 C C . ASP A 1 139 ? 50.725 -14.523 29.889 1.00 25.56 149 ASP A C 1
ATOM 1086 O O . ASP A 1 139 ? 50.988 -15.533 29.228 1.00 23.46 149 ASP A O 1
ATOM 1091 N N . LYS A 1 140 ? 50.650 -14.535 31.212 1.00 23.40 150 LYS A N 1
ATOM 1092 C CA . LYS A 1 140 ? 50.779 -15.751 31.994 1.00 22.39 150 LYS A CA 1
ATOM 1093 C C . LYS A 1 140 ? 49.810 -15.643 33.162 1.00 20.92 150 LYS A C 1
ATOM 1094 O O . LYS A 1 140 ? 49.336 -14.556 33.473 1.00 20.89 150 LYS A O 1
ATOM 1100 N N . ILE A 1 141 ? 49.503 -16.770 33.777 1.00 17.75 151 ILE A N 1
ATOM 1101 C CA . ILE A 1 141 ? 48.672 -16.847 34.994 1.00 16.96 151 ILE A CA 1
ATOM 1102 C C . ILE A 1 141 ? 49.285 -15.911 36.053 1.00 21.16 151 ILE A C 1
ATOM 1103 O O . ILE A 1 141 ? 50.502 -15.927 36.265 1.00 22.15 151 ILE A O 1
ATOM 1108 N N . GLN A 1 142 ? 48.449 -15.100 36.690 1.00 16.99 152 GLN A N 1
ATOM 1109 C CA . GLN A 1 142 ? 48.855 -14.128 37.691 1.00 17.69 152 GLN A CA 1
ATOM 1110 C C . GLN A 1 142 ? 49.019 -14.769 39.055 1.00 22.17 152 GLN A C 1
ATOM 1111 O O . GLN A 1 142 ? 48.344 -15.752 39.375 1.00 21.09 152 GLN A O 1
ATOM 1117 N N . ASN A 1 143 ? 49.947 -14.235 39.853 1.00 18.75 153 ASN A N 1
ATOM 1118 C CA . ASN A 1 143 ? 50.168 -14.761 41.197 1.00 17.90 153 ASN A CA 1
ATOM 1119 C C . ASN A 1 143 ? 48.981 -14.364 42.090 1.00 19.23 153 ASN A C 1
ATOM 1120 O O . ASN A 1 143 ? 48.364 -15.230 42.724 1.00 18.61 153 ASN A O 1
ATOM 1125 N N . THR A 1 144 ? 48.644 -13.062 42.109 1.00 15.81 154 THR A N 1
ATOM 1126 C CA . THR A 1 144 ? 47.581 -12.525 42.953 1.00 15.37 154 THR A CA 1
ATOM 1127 C C . THR A 1 144 ? 46.220 -12.537 42.286 1.00 18.99 154 THR A C 1
ATOM 1128 O O . THR A 1 144 ? 46.065 -12.029 41.168 1.00 18.93 154 THR A O 1
ATOM 1132 N N . LEU A 1 145 ? 45.209 -13.051 43.016 1.00 14.85 155 LEU A N 1
ATOM 1133 C CA . LEU A 1 145 ? 43.816 -13.052 42.535 1.00 13.73 155 LEU A CA 1
ATOM 1134 C C . LEU A 1 145 ? 43.403 -11.619 42.173 1.00 17.93 155 LEU A C 1
ATOM 1135 O O . LEU A 1 145 ? 43.530 -10.717 43.001 1.00 18.46 155 LEU A O 1
ATOM 1140 N N . GLN A 1 146 ? 42.934 -11.413 40.935 1.00 13.39 156 GLN A N 1
ATOM 1141 C CA . GLN A 1 146 ? 42.503 -10.098 40.452 1.00 13.21 156 GLN A CA 1
ATOM 1142 C C . GLN A 1 146 ? 40.991 -9.996 40.460 1.00 17.69 156 GLN A C 1
ATOM 1143 O O . GLN A 1 146 ? 40.296 -11.016 40.412 1.00 17.15 156 GLN A O 1
ATOM 1149 N N . LYS A 1 147 ? 40.487 -8.762 40.507 1.00 13.37 157 LYS A N 1
ATOM 1150 C CA . LYS A 1 147 ? 39.070 -8.428 40.458 1.00 14.78 157 LYS A CA 1
ATOM 1151 C C . LYS A 1 147 ? 38.825 -7.261 39.513 1.00 18.66 157 LYS A C 1
ATOM 1152 O O . LYS A 1 147 ? 39.687 -6.385 39.378 1.00 17.49 157 LYS A O 1
ATOM 1158 N N . ALA A 1 148 ? 37.640 -7.223 38.900 1.00 14.65 158 ALA A N 1
ATOM 1159 C CA . ALA A 1 148 ? 37.201 -6.120 38.051 1.00 16.16 158 ALA A CA 1
ATOM 1160 C C . ALA A 1 148 ? 35.700 -6.002 38.154 1.00 19.10 158 ALA A C 1
ATOM 1161 O O . ALA A 1 148 ? 34.988 -7.012 38.119 1.00 17.06 158 ALA A O 1
ATOM 1163 N N . LYS A 1 149 ? 35.211 -4.773 38.289 1.00 15.68 159 LYS A N 1
ATOM 1164 C CA . LYS A 1 149 ? 33.771 -4.535 38.320 1.00 15.78 159 LYS A CA 1
ATOM 1165 C C . LYS A 1 149 ? 33.349 -4.343 36.861 1.00 20.69 159 LYS A C 1
ATOM 1166 O O . LYS A 1 149 ? 33.969 -3.565 36.127 1.00 21.39 159 LYS A O 1
ATOM 1172 N N . ILE A 1 150 ? 32.340 -5.082 36.435 1.00 18.15 160 ILE A N 1
ATOM 1173 C CA . ILE A 1 150 ? 31.871 -5.037 35.038 1.00 19.36 160 ILE A CA 1
ATOM 1174 C C . ILE A 1 150 ? 30.355 -4.955 34.990 1.00 22.85 160 ILE A C 1
ATOM 1175 O O . ILE A 1 150 ? 29.701 -5.649 35.764 1.00 22.67 160 ILE A O 1
ATOM 1180 N N . PRO A 1 151 ? 29.755 -4.128 34.108 1.00 19.64 161 PRO A N 1
ATOM 1181 C CA . PRO A 1 151 ? 28.286 -4.077 34.064 1.00 19.72 161 PRO A CA 1
ATOM 1182 C C . PRO A 1 151 ? 27.685 -5.213 33.248 1.00 20.67 161 PRO A C 1
ATOM 1183 O O . PRO A 1 151 ? 28.239 -5.591 32.210 1.00 18.90 161 PRO A O 1
ATOM 1187 N N . LEU A 1 152 ? 26.503 -5.681 33.649 1.00 19.59 162 LEU A N 1
ATOM 1188 C CA . LEU A 1 152 ? 25.768 -6.678 32.861 1.00 19.81 162 LEU A CA 1
ATOM 1189 C C . LEU A 1 152 ? 25.207 -6.009 31.616 1.00 24.93 162 LEU A C 1
ATOM 1190 O O . LEU A 1 152 ? 24.886 -4.820 31.625 1.00 23.80 162 LEU A O 1
ATOM 1195 N N . VAL A 1 153 ? 25.114 -6.773 30.544 1.00 22.36 163 VAL A N 1
ATOM 1196 C CA . VAL A 1 153 ? 24.637 -6.307 29.239 1.00 24.08 163 VAL A CA 1
ATOM 1197 C C . VAL A 1 153 ? 23.378 -7.115 28.944 1.00 26.69 163 VAL A C 1
ATOM 1198 O O . VAL A 1 153 ? 23.318 -8.278 29.346 1.00 26.43 163 VAL A O 1
ATOM 1202 N N . THR A 1 154 ? 22.354 -6.534 28.276 1.00 22.31 164 THR A N 1
ATOM 1203 C CA . THR A 1 154 ? 21.157 -7.344 27.976 1.00 21.50 164 THR A CA 1
ATOM 1204 C C . THR A 1 154 ? 21.499 -8.406 26.931 1.00 21.75 164 THR A C 1
ATOM 1205 O O . THR A 1 154 ? 22.439 -8.227 26.167 1.00 20.03 164 THR A O 1
ATOM 1209 N N . ASN A 1 155 ? 2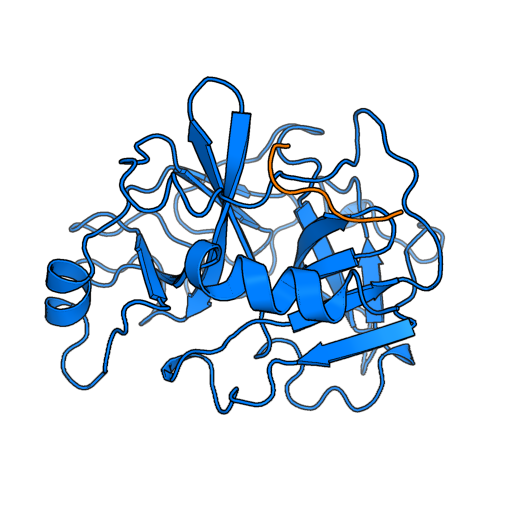0.707 -9.472 26.854 1.00 20.82 165 ASN A N 1
ATOM 1210 C CA . ASN A 1 155 ? 20.855 -10.523 25.835 1.00 20.94 165 ASN A CA 1
ATOM 1211 C C . ASN A 1 155 ? 20.777 -9.905 24.422 1.00 23.80 165 ASN A C 1
ATOM 1212 O O . ASN A 1 155 ? 21.538 -10.297 23.546 1.00 21.09 165 ASN A O 1
ATOM 1217 N N . GLU A 1 156 ? 19.845 -8.939 24.214 1.00 21.39 166 GLU A N 1
ATOM 1218 C CA . GLU A 1 156 ? 19.650 -8.253 22.925 1.00 22.15 166 GLU A CA 1
ATOM 1219 C C . GLU A 1 156 ? 20.912 -7.515 22.498 1.00 23.96 166 GLU A C 1
ATOM 1220 O O . GLU A 1 156 ? 21.350 -7.656 21.356 1.00 23.60 166 GLU A O 1
ATOM 1226 N N . GLU A 1 157 ? 21.528 -6.776 23.434 1.00 19.57 167 GLU A N 1
ATOM 1227 C CA . GLU A 1 157 ? 22.751 -6.043 23.169 1.00 19.78 167 GLU A CA 1
ATOM 1228 C C . GLU A 1 157 ? 23.909 -7.029 22.947 1.00 22.28 167 GLU A C 1
ATOM 1229 O O . GLU A 1 157 ? 24.707 -6.836 22.026 1.00 21.71 167 GLU A O 1
ATOM 1235 N N . CYS A 1 158 ? 23.981 -8.103 23.764 1.00 18.45 168 CYS A N 1
ATOM 1236 C CA . CYS A 1 158 ? 25.048 -9.096 23.571 1.00 18.21 168 CYS A CA 1
ATOM 1237 C C . CYS A 1 158 ? 24.965 -9.766 22.206 1.00 20.68 168 CYS A C 1
ATOM 1238 O O . CYS A 1 158 ? 25.993 -10.021 21.577 1.00 20.58 168 CYS A O 1
ATOM 1241 N N . GLN A 1 159 A 23.742 -10.096 21.767 1.00 19.01 168 GLN A N 1
ATOM 1242 C CA . GLN A 1 159 A 23.529 -10.731 20.449 1.00 19.02 168 GLN A CA 1
ATOM 1243 C C . GLN A 1 159 A 24.047 -9.847 19.287 1.00 23.42 168 GLN A C 1
ATOM 1244 O O . GLN A 1 159 A 24.639 -10.381 18.335 1.00 22.85 168 GLN A O 1
ATOM 1250 N N . LYS A 1 160 ? 23.844 -8.510 19.369 1.00 20.65 169 LYS A N 1
ATOM 1251 C CA . LYS A 1 160 ? 24.356 -7.572 18.345 1.00 21.21 169 LYS A CA 1
ATOM 1252 C C . LYS A 1 160 ? 25.884 -7.637 18.275 1.00 24.49 169 LYS A C 1
ATOM 1253 O O . LYS A 1 160 ? 26.456 -7.393 17.225 1.00 24.82 169 LYS A O 1
ATOM 1259 N N . ARG A 1 161 ? 26.538 -7.893 19.421 1.00 19.68 170 ARG A N 1
ATOM 1260 C CA . ARG A 1 161 ? 27.995 -7.944 19.528 1.00 19.18 170 ARG A CA 1
ATOM 1261 C C . ARG A 1 161 ? 28.571 -9.261 19.036 1.00 21.80 170 ARG A C 1
ATOM 1262 O O . ARG A 1 161 ? 29.759 -9.326 18.739 1.00 21.99 170 ARG A O 1
ATOM 1270 N N . TYR A 1 162 ? 27.722 -10.290 18.900 1.00 18.14 171 TYR A N 1
ATOM 1271 C CA . TYR A 1 162 ? 28.136 -11.630 18.497 1.00 16.10 171 TYR A CA 1
ATOM 1272 C C . TYR A 1 162 ? 27.354 -12.155 17.297 1.00 19.13 171 TYR A C 1
ATOM 1273 O O . TYR A 1 162 ? 26.693 -13.196 17.367 1.00 18.42 171 TYR A O 1
ATOM 1282 N N . ARG A 1 163 ? 27.459 -11.438 16.180 1.00 18.91 172 ARG A N 1
ATOM 1283 C CA . ARG A 1 163 ? 26.845 -11.844 14.917 1.00 20.46 172 ARG A CA 1
ATOM 1284 C C . ARG A 1 163 ? 27.430 -13.208 14.524 1.00 24.82 172 ARG A C 1
ATOM 1285 O O . ARG A 1 163 ? 28.642 -13.420 14.642 1.00 23.56 172 ARG A O 1
ATOM 1293 N N . GLY A 1 164 ? 26.572 -14.131 14.120 1.00 22.05 173 GLY A N 1
ATOM 1294 C CA . GLY A 1 164 ? 27.029 -15.469 13.761 1.00 22.02 173 GLY A CA 1
ATOM 1295 C C . GLY A 1 164 ? 26.981 -16.461 14.900 1.00 25.61 173 GLY A C 1
ATOM 1296 O O . GLY A 1 164 ? 27.164 -17.655 14.667 1.00 25.32 173 GLY A O 1
ATOM 1297 N N . HIS A 1 165 ? 26.789 -15.985 16.151 1.00 21.76 174 HIS A N 1
ATOM 1298 C CA . HIS A 1 165 ? 26.620 -16.867 17.306 1.00 21.97 174 HIS A CA 1
ATOM 1299 C C . HIS A 1 165 ? 25.187 -16.756 17.750 1.00 26.03 174 HIS A C 1
ATOM 1300 O O . HIS A 1 165 ? 24.486 -15.802 17.406 1.00 26.58 174 HIS A O 1
ATOM 1307 N N . LYS A 1 166 ? 24.748 -17.710 18.535 1.00 22.91 175 LYS A N 1
ATOM 1308 C CA . LYS A 1 166 ? 23.428 -17.635 19.108 1.00 22.19 175 LYS A CA 1
ATOM 1309 C C . LYS A 1 166 ? 23.625 -17.396 20.610 1.00 26.10 175 LYS A C 1
ATOM 1310 O O . LYS A 1 166 ? 24.076 -18.297 21.320 1.00 25.98 175 LYS A O 1
ATOM 1316 N N . ILE A 1 167 ? 23.334 -16.179 21.077 1.00 20.48 176 ILE A N 1
ATOM 1317 C CA . ILE A 1 167 ? 23.398 -15.862 22.504 1.00 19.34 176 ILE A CA 1
ATOM 1318 C C . ILE A 1 167 ? 22.036 -16.254 23.087 1.00 24.49 176 ILE A C 1
ATOM 1319 O O . ILE A 1 167 ? 21.040 -15.610 22.771 1.00 25.12 176 ILE A O 1
ATOM 1324 N N . THR A 1 168 ? 21.994 -17.324 23.889 1.00 21.63 177 THR A N 1
ATOM 1325 C CA . THR A 1 168 ? 20.739 -17.852 24.459 1.00 21.68 177 THR A CA 1
ATOM 1326 C C . THR A 1 168 ? 20.387 -17.194 25.784 1.00 24.42 177 THR A C 1
ATOM 1327 O O . THR A 1 168 ? 21.230 -16.527 26.375 1.00 19.71 177 THR A O 1
ATOM 1331 N N . HIS A 1 169 ? 19.164 -17.433 26.302 1.00 25.05 178 HIS A N 1
ATOM 1332 C CA . HIS A 1 169 ? 18.826 -16.850 27.599 1.00 26.73 178 HIS A CA 1
ATOM 1333 C C . HIS A 1 169 ? 19.486 -17.627 28.756 1.00 23.73 178 HIS A C 1
ATOM 1334 O O . HIS A 1 169 ? 19.498 -17.134 29.882 1.00 24.13 178 HIS A O 1
ATOM 1341 N N . LYS A 1 170 ? 20.158 -18.768 28.453 1.00 17.23 179 LYS A N 1
ATOM 1342 C CA . LYS A 1 170 ? 20.948 -19.509 29.448 1.00 16.89 179 LYS A CA 1
ATOM 1343 C C . LYS A 1 170 ? 22.389 -18.943 29.522 1.00 17.94 179 LYS A C 1
ATOM 1344 O O . LYS A 1 170 ? 23.241 -19.469 30.247 1.00 16.88 179 LYS A O 1
ATOM 1350 N N . MET A 1 171 ? 22.637 -17.859 28.775 1.00 15.54 180 MET A N 1
ATOM 1351 C CA . MET A 1 171 ? 23.910 -17.115 28.795 1.00 14.97 180 MET A CA 1
ATOM 1352 C C . MET A 1 171 ? 23.630 -15.699 29.298 1.00 19.01 180 MET A C 1
ATOM 1353 O O . MET A 1 171 ? 22.523 -15.170 29.125 1.00 17.73 180 MET A O 1
ATOM 1358 N N . ILE A 1 172 ? 24.641 -15.083 29.903 1.00 15.05 181 ILE A N 1
ATOM 1359 C CA . ILE A 1 172 ? 24.565 -13.704 30.363 1.00 16.11 181 ILE A CA 1
ATOM 1360 C C . ILE A 1 172 ? 25.893 -13.036 30.015 1.00 20.07 181 ILE A C 1
ATOM 1361 O O . ILE A 1 172 ? 26.942 -13.659 30.141 1.00 18.66 181 ILE A O 1
ATOM 1366 N N . CYS A 1 173 ? 25.841 -11.801 29.517 1.00 15.88 182 CYS A N 1
ATOM 1367 C CA . CYS A 1 173 ? 27.028 -11.094 29.085 1.00 16.50 182 CYS A CA 1
ATOM 1368 C C . CYS A 1 173 ? 27.332 -9.940 29.975 1.00 18.45 182 CYS A C 1
ATOM 1369 O O . CYS A 1 173 ? 26.421 -9.363 30.577 1.00 17.52 182 CYS A O 1
ATOM 1372 N N . ALA A 1 174 ? 28.610 -9.568 30.025 1.00 15.86 183 ALA A N 1
ATOM 1373 C CA . ALA A 1 174 ? 29.040 -8.441 30.850 1.00 16.74 183 ALA A CA 1
ATOM 1374 C C . ALA A 1 174 ? 30.275 -7.822 30.232 1.00 19.56 183 ALA A C 1
ATOM 1375 O O . ALA A 1 174 ? 31.188 -8.523 29.789 1.00 18.44 183 ALA A O 1
ATOM 1377 N N . GLY A 1 175 ? 30.289 -6.502 30.195 1.00 16.54 184 GLY A N 1
ATOM 1378 C CA . GLY A 1 175 ? 31.429 -5.771 29.640 1.00 16.50 184 GLY A CA 1
ATOM 1379 C C . GLY A 1 175 ? 31.055 -4.346 29.302 1.00 20.20 184 GLY A C 1
ATOM 1380 O O . GLY A 1 175 ? 29.870 -4.016 29.262 1.00 19.51 184 GLY A O 1
ATOM 1381 N N . TYR A 1 176 A 32.070 -3.492 29.117 1.00 18.28 184 TYR A N 1
ATOM 1382 C CA . TYR A 1 176 A 31.892 -2.080 28.761 1.00 18.88 184 TYR A CA 1
ATOM 1383 C C . TYR A 1 176 A 31.893 -1.992 27.240 1.00 22.04 184 TYR A C 1
ATOM 1384 O O . TYR A 1 176 A 32.700 -2.655 26.599 1.00 20.16 184 TYR A O 1
ATOM 1393 N N . ARG A 1 177 B 31.052 -1.131 26.668 1.00 20.42 184 ARG A N 1
ATOM 1394 C CA . ARG A 1 177 B 31.014 -0.941 25.213 1.00 20.74 184 ARG A CA 1
ATOM 1395 C C . ARG A 1 177 B 32.414 -0.649 24.650 1.00 23.18 184 ARG A C 1
ATOM 1396 O O . ARG A 1 177 B 32.791 -1.187 23.604 1.00 19.84 184 ARG A O 1
ATOM 1404 N N . GLU A 1 178 ? 33.211 0.141 25.395 1.00 19.99 185 GLU A N 1
ATOM 1405 C CA . GLU A 1 178 ? 34.544 0.567 24.995 1.00 20.87 185 GLU A CA 1
ATOM 1406 C C . GLU A 1 178 ? 35.634 -0.458 25.313 1.00 24.30 185 GLU A C 1
ATOM 1407 O O . GLU A 1 178 ? 36.795 -0.233 24.973 1.00 25.22 185 GLU A O 1
ATOM 1413 N N . GLY A 1 179 ? 35.259 -1.571 25.963 1.00 21.10 186 GLY A N 1
ATOM 1414 C CA . GLY A 1 179 ? 36.197 -2.614 26.377 1.00 20.23 186 GLY A CA 1
ATOM 1415 C C . GLY A 1 179 ? 37.004 -2.157 27.576 1.00 23.55 186 GLY A C 1
ATOM 1416 O O . GLY A 1 179 ? 36.574 -1.256 28.287 1.00 24.10 186 GLY A O 1
ATOM 1417 N N . GLY A 1 180 ? 38.158 -2.765 27.805 1.00 21.06 187 GLY A N 1
ATOM 1418 C CA . GLY A 1 180 ? 39.052 -2.365 28.893 1.00 21.11 187 GLY A CA 1
ATOM 1419 C C . GLY A 1 180 ? 39.061 -3.229 30.142 1.00 22.50 187 GLY A C 1
ATOM 1420 O O . GLY A 1 180 ? 40.096 -3.318 30.807 1.00 22.01 187 GLY A O 1
ATOM 1421 N N . LYS A 1 181 ? 37.905 -3.810 30.519 1.00 18.67 188 LYS A N 1
ATOM 1422 C CA . LYS A 1 181 ? 37.813 -4.666 31.726 1.00 17.43 188 LYS A CA 1
ATOM 1423 C C . LYS A 1 181 ? 37.060 -5.937 31.360 1.00 18.37 188 LYS A C 1
ATOM 1424 O O . LYS A 1 181 ? 35.967 -5.858 30.807 1.00 17.76 188 LYS A O 1
ATOM 1430 N N . ASP A 1 182 ? 37.648 -7.097 31.640 1.00 15.23 189 ASP A N 1
ATOM 1431 C CA . ASP A 1 182 ? 37.013 -8.377 31.249 1.00 15.10 189 ASP A CA 1
ATOM 1432 C C . ASP A 1 182 ? 37.789 -9.517 31.864 1.00 17.94 189 ASP A C 1
ATOM 1433 O O . ASP A 1 182 ? 38.920 -9.345 32.322 1.00 18.17 189 ASP A O 1
ATOM 1438 N N . ALA A 1 183 ? 37.215 -10.715 31.774 1.00 15.19 190 ALA A N 1
ATOM 1439 C CA . ALA A 1 183 ? 37.900 -11.941 32.105 1.00 14.50 190 ALA A CA 1
ATOM 1440 C C . ALA A 1 183 ? 38.847 -12.216 30.921 1.00 16.82 190 ALA A C 1
ATOM 1441 O O . ALA A 1 183 ? 38.621 -11.721 29.803 1.00 16.88 190 ALA A O 1
ATOM 1443 N N . CYS A 1 184 ? 39.902 -12.984 31.167 1.00 14.83 191 CYS A N 1
ATOM 1444 C CA A CYS A 1 184 ? 40.814 -13.383 30.099 0.60 15.95 191 CYS A CA 1
ATOM 1445 C CA B CYS A 1 184 ? 40.891 -13.340 30.157 0.40 14.58 191 CYS A CA 1
ATOM 1446 C C . CYS A 1 184 ? 41.292 -14.817 30.340 1.00 18.53 191 CYS A C 1
ATOM 1447 O O . CYS A 1 184 ? 40.751 -15.493 31.218 1.00 17.39 191 CYS A O 1
ATOM 1452 N N . LYS A 1 185 ? 42.204 -15.335 29.511 1.00 14.93 192 LYS A N 1
ATOM 1453 C CA . LYS A 1 185 ? 42.670 -16.738 29.589 1.00 13.89 192 LYS A CA 1
ATOM 1454 C C . LYS A 1 185 ? 43.091 -17.161 31.002 1.00 17.24 192 LYS A C 1
ATOM 1455 O O . LYS A 1 185 ? 43.919 -16.494 31.630 1.00 17.46 192 LYS A O 1
ATOM 1461 N N . GLY A 1 186 ? 42.493 -18.242 31.495 1.00 14.50 193 GLY A N 1
ATOM 1462 C CA . GLY A 1 186 ? 42.741 -18.759 32.847 1.00 13.69 193 GLY A CA 1
ATOM 1463 C C . GLY A 1 186 ? 41.703 -18.313 33.870 1.00 15.46 193 GLY A C 1
ATOM 1464 O O . GLY A 1 186 ? 41.709 -18.785 35.016 1.00 14.56 193 GLY A O 1
ATOM 1465 N N . ASP A 1 187 ? 40.764 -17.445 33.465 1.00 11.58 194 ASP A N 1
ATOM 1466 C CA . ASP A 1 187 ? 39.700 -17.016 34.395 1.00 10.22 194 ASP A CA 1
ATOM 1467 C C . ASP A 1 187 ? 38.466 -17.898 34.279 1.00 13.75 194 ASP A C 1
ATOM 1468 O O . ASP A 1 187 ? 37.599 -17.818 35.138 1.00 12.68 194 ASP A O 1
ATOM 1473 N N . SER A 1 188 ? 38.363 -18.695 33.196 1.00 12.75 195 SER A N 1
ATOM 1474 C CA . SER A 1 188 ? 37.164 -19.513 32.964 1.00 12.76 195 SER A CA 1
ATOM 1475 C C . SER A 1 188 ? 36.836 -20.424 34.123 1.00 14.08 195 SER A C 1
ATOM 1476 O O . SER A 1 188 ? 37.731 -20.829 34.866 1.00 12.91 195 SER A O 1
ATOM 1479 N N . GLY A 1 189 ? 35.539 -20.634 34.334 1.00 11.21 196 GLY A N 1
ATOM 1480 C CA . GLY A 1 189 ? 35.055 -21.462 35.431 1.00 10.70 196 GLY A CA 1
ATOM 1481 C C . GLY A 1 189 ? 34.822 -20.676 36.708 1.00 14.07 196 GLY A C 1
ATOM 1482 O O . GLY A 1 189 ? 34.066 -21.113 37.585 1.00 13.31 196 GLY A O 1
ATOM 1483 N N . GLY A 1 190 ? 35.502 -19.534 36.831 1.00 11.66 197 GLY A N 1
ATOM 1484 C CA . GLY A 1 190 ? 35.391 -18.684 38.004 1.00 11.00 197 GLY A CA 1
ATOM 1485 C C . GLY A 1 190 ? 34.055 -17.956 38.064 1.00 14.89 197 GLY A C 1
ATOM 1486 O O . GLY A 1 190 ? 33.291 -17.947 37.101 1.00 14.41 197 GLY A O 1
ATOM 1487 N N . PRO A 1 191 ? 33.794 -17.256 39.177 1.00 12.24 198 PRO A N 1
ATOM 1488 C CA . PRO A 1 191 ? 32.485 -16.598 39.349 1.00 11.71 198 PRO A CA 1
ATOM 1489 C C . PRO A 1 191 ? 32.347 -15.202 38.743 1.00 15.16 198 PRO A C 1
ATOM 1490 O O . PRO A 1 191 ? 33.322 -14.471 38.615 1.00 14.07 198 PRO A O 1
ATOM 1494 N N . LEU A 1 192 ? 31.106 -14.832 38.427 1.00 13.18 199 LEU A N 1
ATOM 1495 C CA . LEU A 1 192 ? 30.667 -13.477 38.156 1.00 13.40 199 LEU A CA 1
ATOM 1496 C C . LEU A 1 192 ? 29.746 -13.285 39.372 1.00 16.62 199 LEU A C 1
ATOM 1497 O O . LEU A 1 192 ? 28.657 -13.877 39.436 1.00 14.61 199 LEU A O 1
ATOM 1502 N N . SER A 1 193 ? 30.262 -12.585 40.400 1.00 15.30 200 SER A N 1
ATOM 1503 C CA . SER A 1 193 ? 29.573 -12.428 41.695 1.00 14.29 200 SER A CA 1
ATOM 1504 C C . SER A 1 193 ? 28.923 -11.050 41.760 1.00 18.24 200 SER A C 1
ATOM 1505 O O . SER A 1 193 ? 29.604 -10.054 41.495 1.00 16.65 200 SER A O 1
ATOM 1508 N N . CYS A 1 194 ? 27.626 -10.991 42.109 1.00 15.11 201 CYS A N 1
ATOM 1509 C CA . CYS A 1 194 ? 26.876 -9.723 42.152 1.00 17.00 201 CYS A CA 1
ATOM 1510 C C . CYS A 1 194 ? 26.298 -9.504 43.552 1.00 21.92 201 CYS A C 1
ATOM 1511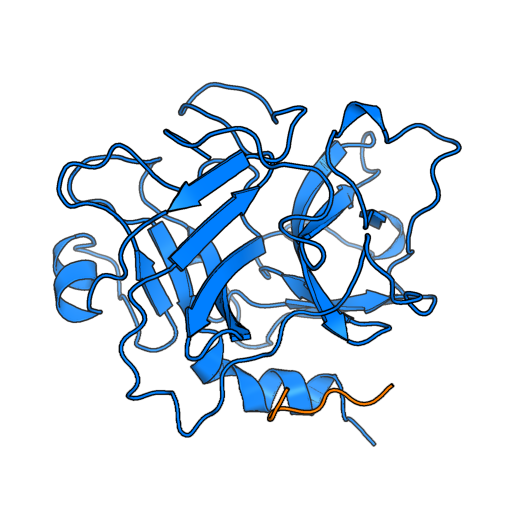 O O . CYS A 1 194 ? 25.714 -10.424 44.130 1.00 19.44 201 CYS A O 1
ATOM 1514 N N . LYS A 1 195 ? 26.495 -8.302 44.100 1.00 21.83 202 LYS A N 1
ATOM 1515 C CA . LYS A 1 195 ? 26.006 -7.975 45.452 1.00 23.40 202 LYS A CA 1
ATOM 1516 C C . LYS A 1 195 ? 24.649 -7.296 45.337 1.00 30.11 202 LYS A C 1
ATOM 1517 O O . LYS A 1 195 ? 24.527 -6.306 44.619 1.00 29.25 202 LYS A O 1
ATOM 1523 N N . HIS A 1 196 ? 23.626 -7.874 45.982 1.00 31.41 203 HIS A N 1
ATOM 1524 C CA . HIS A 1 196 ? 22.250 -7.374 45.983 1.00 34.80 203 HIS A CA 1
ATOM 1525 C C . HIS A 1 196 ? 21.681 -7.536 47.395 1.00 38.67 203 HIS A C 1
ATOM 1526 O O . HIS A 1 196 ? 21.719 -8.637 47.941 1.00 37.27 203 HIS A O 1
ATOM 1533 N N . ASN A 1 197 ? 21.175 -6.431 47.987 1.00 37.50 204 ASN A N 1
ATOM 1534 C CA . ASN A 1 197 ? 20.614 -6.382 49.349 1.00 37.71 204 ASN A CA 1
ATOM 1535 C C . ASN A 1 197 ? 21.626 -6.927 50.362 1.00 40.87 204 ASN A C 1
ATOM 1536 O O . ASN A 1 197 ? 21.288 -7.785 51.178 1.00 40.95 204 ASN A O 1
ATOM 1541 N N . GLU A 1 198 ? 22.896 -6.458 50.246 1.00 36.76 205 GLU A N 1
ATOM 1542 C CA . GLU A 1 198 ? 24.064 -6.811 51.075 1.00 36.04 205 GLU A CA 1
ATOM 1543 C C . GLU A 1 198 ? 24.478 -8.309 51.025 1.00 36.18 205 GLU A C 1
ATOM 1544 O O . GLU A 1 198 ? 25.297 -8.735 51.847 1.00 37.15 205 GLU A O 1
ATOM 1550 N N . VAL A 1 199 ? 23.948 -9.094 50.061 1.00 27.99 206 VAL A N 1
ATOM 1551 C CA . VAL A 1 199 ? 24.268 -10.529 49.922 1.00 26.21 206 VAL A CA 1
ATOM 1552 C C . VAL A 1 199 ? 24.905 -10.739 48.533 1.00 25.79 206 VAL A C 1
ATOM 1553 O O . VAL A 1 199 ? 24.416 -10.176 47.558 1.00 24.80 206 VAL A O 1
ATOM 1557 N N . TRP A 1 200 ? 25.964 -11.543 48.457 1.00 20.74 207 TRP A N 1
ATOM 1558 C CA . TRP A 1 200 ? 26.610 -11.870 47.182 1.00 19.77 207 TRP A CA 1
ATOM 1559 C C . TRP A 1 200 ? 25.903 -13.062 46.562 1.00 20.11 207 TRP A C 1
ATOM 1560 O O . TRP A 1 200 ? 25.569 -14.017 47.269 1.00 19.78 207 TRP A O 1
ATOM 1571 N N . HIS A 1 201 ? 25.670 -13.016 45.244 1.00 16.48 208 HIS A N 1
ATOM 1572 C CA . HIS A 1 201 ? 25.017 -14.121 44.532 1.00 17.24 208 HIS A CA 1
ATOM 1573 C C . HIS A 1 201 ? 25.871 -14.516 43.356 1.00 16.89 208 HIS A C 1
ATOM 1574 O O . HIS A 1 201 ? 26.471 -13.639 42.717 1.00 14.47 208 HIS A O 1
ATOM 1581 N N . LEU A 1 202 ? 25.953 -15.834 43.088 1.00 13.80 209 LEU A N 1
ATOM 1582 C CA . LEU A 1 202 ? 26.710 -16.342 41.942 1.00 12.79 209 LEU A CA 1
ATOM 1583 C C . LEU A 1 202 ? 25.820 -16.221 40.696 1.00 17.66 209 LEU A C 1
ATOM 1584 O O . LEU A 1 202 ? 24.974 -17.077 40.420 1.00 17.32 209 LEU A O 1
ATOM 1589 N N . VAL A 1 203 ? 25.992 -15.129 39.961 1.00 13.69 210 VAL A N 1
ATOM 1590 C CA . VAL A 1 203 ? 25.156 -14.814 38.813 1.00 13.74 210 VAL A CA 1
ATOM 1591 C C . VAL A 1 203 ? 25.652 -15.492 37.539 1.00 16.17 210 VAL A C 1
ATOM 1592 O O . VAL A 1 203 ? 24.837 -15.978 36.741 1.00 13.08 210 VAL A O 1
ATOM 1596 N N . GLY A 1 204 ? 26.967 -15.541 37.365 1.00 14.32 211 GLY A N 1
ATOM 1597 C CA . GLY A 1 204 ? 27.520 -16.183 36.186 1.00 13.87 211 GLY A CA 1
ATOM 1598 C C . GLY A 1 204 ? 28.734 -17.032 36.434 1.00 15.46 211 GLY A C 1
ATOM 1599 O O . GLY A 1 204 ? 29.389 -16.930 37.486 1.00 14.16 211 GLY A O 1
ATOM 1600 N N . ILE A 1 205 ? 29.050 -17.866 35.424 1.00 10.92 212 ILE A N 1
ATOM 1601 C CA . ILE A 1 205 ? 30.290 -18.634 35.421 1.00 9.94 212 ILE A CA 1
ATOM 1602 C C . ILE A 1 205 ? 31.046 -18.171 34.174 1.00 11.74 212 ILE A C 1
ATOM 1603 O O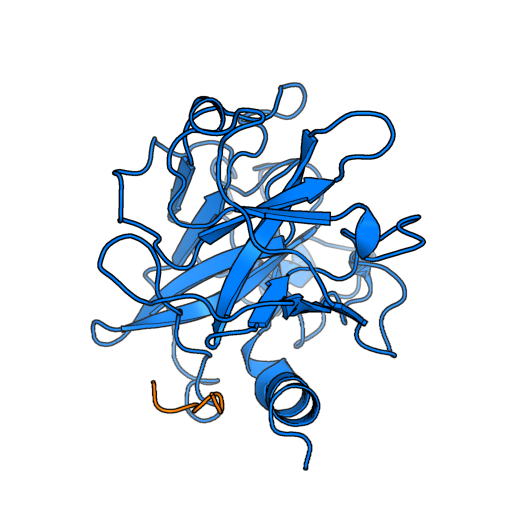 . ILE A 1 205 ? 30.540 -18.298 33.056 1.00 12.27 212 ILE A O 1
ATOM 1608 N N . THR A 1 206 ? 32.304 -17.745 34.344 1.00 10.85 213 THR A N 1
ATOM 1609 C CA . THR A 1 206 ? 33.122 -17.281 33.201 1.00 10.03 213 THR A CA 1
ATOM 1610 C C . THR A 1 206 ? 33.231 -18.372 32.149 1.00 12.39 213 THR A C 1
ATOM 1611 O O . THR A 1 206 ? 33.683 -19.464 32.468 1.00 12.81 213 THR A O 1
ATOM 1615 N N . SER A 1 207 ? 32.820 -18.076 30.895 1.00 10.44 214 SER A N 1
ATOM 1616 C CA . SER A 1 207 ? 32.705 -19.111 29.889 1.00 10.88 214 SER A CA 1
ATOM 1617 C C . SER A 1 207 ? 33.516 -18.840 28.635 1.00 13.45 214 SER A C 1
ATOM 1618 O O . SER A 1 207 ? 34.495 -19.553 28.407 1.00 14.43 214 SER A O 1
ATOM 1621 N N . TRP A 1 208 ? 33.156 -17.829 27.842 1.00 10.73 215 TRP A N 1
ATOM 1622 C CA . TRP A 1 208 ? 33.898 -17.576 26.594 1.00 12.31 215 TRP A CA 1
ATOM 1623 C C . TRP A 1 208 ? 33.737 -16.107 26.148 1.00 15.15 215 TRP A C 1
ATOM 1624 O O . TRP A 1 208 ? 32.987 -15.344 26.744 1.00 14.44 215 TRP A O 1
ATOM 1635 N N . GLY A 1 209 ? 34.427 -15.743 25.082 1.00 13.94 216 GLY A N 1
ATOM 1636 C CA . GLY A 1 209 ? 34.298 -14.413 24.490 1.00 13.92 216 GLY A CA 1
ATOM 1637 C C . GLY A 1 209 ? 35.223 -14.301 23.296 1.00 20.24 216 GLY A C 1
ATOM 1638 O O . GLY A 1 209 ? 36.085 -15.165 23.103 1.00 20.65 216 GLY A O 1
ATOM 1639 N N . GLU A 1 210 ? 35.065 -13.242 22.493 1.00 15.58 217 GLU A N 1
ATOM 1640 C CA . GLU A 1 210 ? 35.985 -13.045 21.364 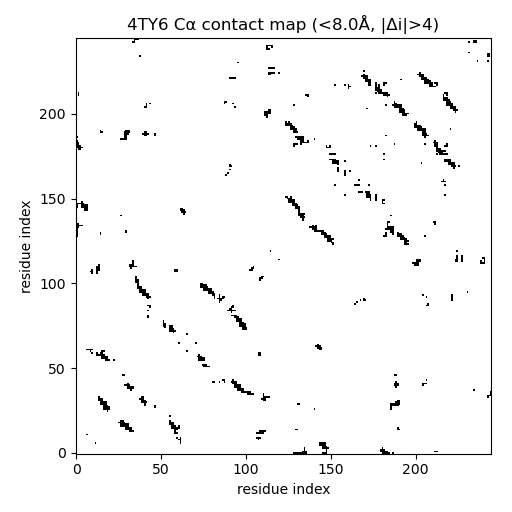1.00 15.00 217 GLU A CA 1
ATOM 1641 C C . GLU A 1 210 ? 37.118 -12.147 21.885 1.00 20.90 217 GLU A C 1
ATOM 1642 O O . GLU A 1 210 ? 36.910 -10.948 22.107 1.00 21.98 217 GLU A O 1
ATOM 1648 N N . GLY A 1 211 ? 38.283 -12.743 22.103 1.00 18.25 218 GLY A N 1
ATOM 1649 C CA . GLY A 1 211 ? 39.444 -12.045 22.666 1.00 19.41 218 GLY A CA 1
ATOM 1650 C C . GLY A 1 211 ? 39.182 -11.671 24.123 1.00 23.85 218 GLY A C 1
ATOM 1651 O O . GLY A 1 211 ? 38.327 -12.293 24.773 1.00 23.24 218 GLY A O 1
ATOM 1652 N N . CYS A 1 212 ? 39.900 -10.656 24.645 1.00 21.16 219 CYS A N 1
ATOM 1653 C CA A CYS A 1 212 ? 39.752 -10.199 26.039 0.60 19.53 219 CYS A CA 1
ATOM 1654 C CA B CYS A 1 212 ? 39.692 -10.205 26.019 0.40 22.92 219 CYS A CA 1
ATOM 1655 C C . CYS A 1 212 ? 39.660 -8.690 26.101 1.00 22.83 219 CYS A C 1
ATOM 1656 O O . CYS A 1 212 ? 40.576 -8.009 25.619 1.00 21.52 219 CYS A O 1
ATOM 1661 N N . ALA A 1 213 ? 38.602 -8.176 26.709 1.00 17.36 220 ALA A N 1
ATOM 1662 C CA . ALA A 1 213 ? 38.370 -6.744 26.932 1.00 18.74 220 ALA A CA 1
ATOM 1663 C C . ALA A 1 213 ? 38.387 -5.906 25.660 1.00 22.10 220 ALA A C 1
ATOM 1664 O O . ALA A 1 213 ? 38.720 -4.719 25.710 1.00 21.85 220 ALA A O 1
ATOM 1666 N N . GLN A 1 214 ? 38.003 -6.507 24.523 1.00 17.98 221 GLN A N 1
ATOM 1667 C CA . GLN A 1 214 ? 37.941 -5.721 23.283 1.00 18.00 221 GLN A CA 1
ATOM 1668 C C . GLN A 1 214 ? 36.651 -4.896 23.281 1.00 20.42 221 GLN A C 1
ATOM 1669 O O . GLN A 1 214 ? 35.639 -5.300 23.851 1.00 17.36 221 GLN A O 1
ATOM 1675 N N . ARG A 1 215 ? 36.677 -3.764 22.583 1.00 17.86 222 ARG A N 1
ATOM 1676 C CA . ARG A 1 215 ? 35.511 -2.904 22.381 1.00 17.64 222 ARG A CA 1
ATOM 1677 C C . ARG A 1 215 ? 34.410 -3.746 21.736 1.00 19.12 222 ARG A C 1
ATOM 1678 O O . ARG A 1 215 ? 34.697 -4.570 20.849 1.00 17.76 222 ARG A O 1
ATOM 1686 N N . GLU A 1 216 ? 33.169 -3.568 22.206 1.00 15.48 223 GLU A N 1
ATOM 1687 C CA . GLU A 1 216 ? 31.973 -4.225 21.676 1.00 15.89 223 GLU A CA 1
ATOM 1688 C C . GLU A 1 216 ? 32.054 -5.770 21.641 1.00 18.40 223 GLU A C 1
ATOM 1689 O O . GLU A 1 216 ? 31.448 -6.399 20.780 1.00 17.60 223 GLU A O 1
ATOM 1695 N N . ARG A 1 217 ? 32.827 -6.370 22.558 1.00 15.77 224 ARG A N 1
ATOM 1696 C CA . ARG A 1 217 ? 32.944 -7.835 22.673 1.00 15.09 224 ARG A CA 1
ATOM 1697 C C . ARG A 1 217 ? 32.848 -8.194 24.163 1.00 16.56 224 ARG A C 1
ATOM 1698 O O . ARG A 1 217 ? 33.864 -8.440 24.796 1.00 17.03 224 ARG A O 1
ATOM 1706 N N . PRO A 1 218 ? 31.653 -8.162 24.755 1.00 14.72 225 PRO A N 1
ATOM 1707 C CA . PRO A 1 218 ? 31.560 -8.499 26.184 1.00 15.13 225 PRO A CA 1
ATOM 1708 C C . PRO A 1 218 ? 31.873 -9.976 26.460 1.00 16.85 225 PRO A C 1
ATOM 1709 O O . PRO A 1 218 ? 31.756 -10.803 25.570 1.00 16.65 225 PRO A O 1
ATOM 1713 N N . GLY A 1 219 ? 32.264 -10.280 27.688 1.00 14.43 226 GLY A N 1
ATOM 1714 C CA . GLY A 1 219 ? 32.515 -11.651 28.121 1.00 12.92 226 GLY A CA 1
ATOM 1715 C C . GLY A 1 219 ? 31.169 -12.347 28.181 1.00 15.71 226 GLY A C 1
ATOM 1716 O O . GLY A 1 219 ? 30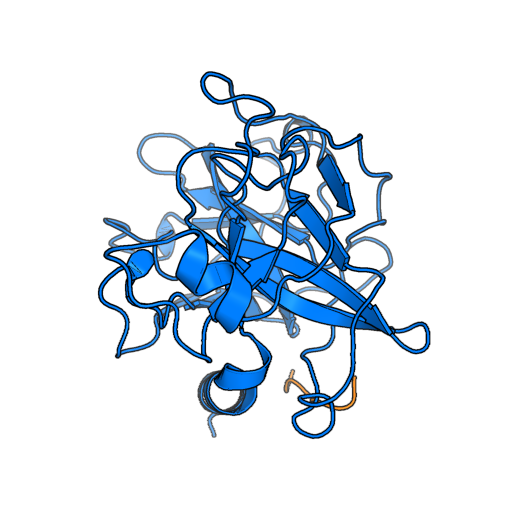.159 -11.716 28.499 1.00 14.70 226 GLY A O 1
ATOM 1717 N N . VAL A 1 220 ? 31.130 -13.642 27.866 1.00 12.90 227 VAL A N 1
ATOM 1718 C CA . VAL A 1 220 ? 29.883 -14.429 27.895 1.00 11.29 227 VAL A CA 1
ATOM 1719 C C . VAL A 1 220 ? 30.001 -15.400 29.057 1.00 14.55 227 VAL A C 1
ATOM 1720 O O . VAL A 1 220 ? 31.055 -16.023 29.248 1.00 14.09 227 VAL A O 1
ATOM 1724 N N . TYR A 1 221 ? 28.942 -15.489 29.860 1.00 11.28 228 TYR A N 1
ATOM 1725 C CA . TYR A 1 221 ? 28.950 -16.283 31.073 1.00 11.54 228 TYR A CA 1
ATOM 1726 C C . TYR A 1 221 ? 27.784 -17.241 31.093 1.00 14.02 228 TYR A C 1
ATOM 1727 O O . TYR A 1 221 ? 26.746 -16.940 30.518 1.00 13.26 228 TYR A O 1
ATOM 1736 N N . THR A 1 222 ? 27.928 -18.379 31.793 1.00 11.82 229 THR A N 1
ATOM 1737 C CA . THR A 1 222 ? 26.773 -19.264 31.982 1.00 11.39 229 THR A CA 1
ATOM 1738 C C . THR A 1 222 ? 25.825 -18.520 32.944 1.00 14.53 229 THR A C 1
ATOM 1739 O O . THR A 1 222 ? 26.275 -18.069 33.995 1.00 13.40 229 THR A O 1
ATOM 1743 N N . ASN A 1 223 ? 24.539 -18.415 32.594 1.00 11.84 230 ASN A N 1
ATOM 1744 C CA . ASN A 1 223 ? 23.526 -17.690 33.404 1.00 11.42 230 ASN A CA 1
ATOM 1745 C C . ASN A 1 223 ? 23.033 -18.642 34.500 1.00 14.88 230 ASN A C 1
ATOM 1746 O O . ASN A 1 223 ? 22.149 -19.481 34.279 1.00 15.32 230 ASN A O 1
ATOM 1751 N N . VAL A 1 224 ? 23.667 -18.558 35.686 1.00 11.66 231 VAL A N 1
ATOM 1752 C CA . VAL A 1 224 ? 23.469 -19.538 36.779 1.00 11.57 231 VAL A CA 1
ATOM 1753 C C . VAL A 1 224 ? 21.991 -19.700 37.217 1.00 15.64 231 VAL A C 1
ATOM 1754 O O . VAL A 1 224 ? 21.555 -20.830 37.475 1.00 15.51 231 VAL A O 1
ATOM 1758 N N . VAL A 1 225 ? 21.227 -18.617 37.237 1.00 13.71 232 VAL A N 1
ATOM 1759 C CA . VAL A 1 225 ? 19.802 -18.687 37.651 1.00 15.77 232 VAL A CA 1
ATOM 1760 C C . VAL A 1 225 ? 19.012 -19.741 36.830 1.00 19.36 232 VAL A C 1
ATOM 1761 O O . VAL A 1 225 ? 18.145 -20.422 37.382 1.00 18.88 232 VAL A O 1
ATOM 1765 N N . GLU A 1 226 ? 19.347 -19.896 35.533 1.00 15.86 233 GLU A N 1
ATOM 1766 C CA . GLU A 1 226 ? 18.707 -20.866 34.626 1.00 15.31 233 GLU A CA 1
ATOM 1767 C C . GLU A 1 226 ? 19.110 -22.322 34.917 1.00 19.88 233 GLU A C 1
ATOM 1768 O O . GLU A 1 226 ? 18.550 -23.249 34.312 1.00 20.49 233 GLU A O 1
ATOM 1774 N N . TYR A 1 227 ? 20.061 -22.536 35.849 1.00 13.76 234 TYR A N 1
ATOM 1775 C CA . TYR A 1 227 ? 20.537 -23.880 36.187 1.00 12.87 234 TYR A CA 1
ATOM 1776 C C . TYR A 1 227 ? 20.354 -24.231 37.657 1.00 15.86 234 TYR A C 1
ATOM 1777 O O . TYR A 1 227 ? 20.869 -25.257 38.083 1.00 15.87 234 TYR A O 1
ATOM 1786 N N . VAL A 1 228 ? 19.626 -23.408 38.438 1.00 14.54 235 VAL A N 1
ATOM 1787 C CA . VAL A 1 228 ? 19.422 -23.708 39.862 1.00 14.59 235 VAL A CA 1
ATOM 1788 C C . VAL A 1 228 ? 18.758 -25.091 40.046 1.00 17.13 235 VAL A C 1
ATOM 1789 O O . VAL A 1 228 ? 19.213 -25.861 40.878 1.00 15.74 235 VAL A O 1
ATOM 1793 N N . ASP A 1 229 ? 17.738 -25.424 39.244 1.00 14.80 236 ASP A N 1
ATOM 1794 C CA . ASP A 1 229 ? 17.100 -26.755 39.379 1.00 14.60 236 ASP A CA 1
ATOM 1795 C C . ASP A 1 229 ? 18.056 -27.872 39.000 1.00 16.79 236 ASP A C 1
ATOM 1796 O O . ASP A 1 229 ? 18.062 -28.904 39.660 1.00 15.25 236 ASP A O 1
ATOM 1801 N N . TRP A 1 230 ? 18.919 -27.654 37.987 1.00 14.15 237 TRP A N 1
ATOM 1802 C CA . TRP A 1 230 ? 19.913 -28.679 37.611 1.00 13.60 237 TRP A CA 1
ATOM 1803 C C . TRP A 1 230 ? 20.922 -28.887 38.763 1.00 15.13 237 TRP A C 1
ATOM 1804 O O . TRP A 1 230 ? 21.283 -30.023 39.082 1.00 13.59 237 TRP A O 1
ATOM 1815 N N . ILE A 1 231 ? 21.391 -27.793 39.374 1.00 11.72 238 ILE A N 1
ATOM 1816 C CA . ILE A 1 231 ? 22.345 -27.889 40.490 1.00 11.77 238 ILE A CA 1
ATOM 1817 C C . ILE A 1 231 ? 21.717 -28.676 41.655 1.00 16.69 238 ILE A C 1
ATOM 1818 O O . ILE A 1 231 ? 22.350 -29.588 42.189 1.00 15.75 238 ILE A O 1
ATOM 1823 N N . LEU A 1 232 ? 20.464 -28.328 42.026 1.00 14.28 239 LEU A N 1
ATOM 1824 C CA . LEU A 1 232 ? 19.761 -29.017 43.118 1.00 14.90 239 LEU A CA 1
ATOM 1825 C C . LEU A 1 232 ? 19.532 -30.483 42.789 1.00 16.38 239 LEU A C 1
ATOM 1826 O O . LEU A 1 232 ? 19.686 -31.324 43.664 1.00 15.99 239 LEU A O 1
ATOM 1831 N N . GLU A 1 233 ? 19.200 -30.803 41.526 1.00 12.86 240 GLU A N 1
ATOM 1832 C CA . GLU A 1 233 ? 19.048 -32.204 41.102 1.00 13.84 240 GLU A CA 1
ATOM 1833 C C . GLU A 1 233 ? 20.317 -33.009 41.397 1.00 18.21 240 GLU A C 1
ATOM 1834 O O . GLU A 1 233 ? 20.260 -34.151 41.882 1.00 15.50 240 GLU A O 1
ATOM 1840 N N . LYS A 1 234 ? 21.465 -32.416 41.079 1.00 15.75 241 LYS A N 1
ATOM 1841 C CA . LYS A 1 234 ? 22.750 -33.093 41.230 1.00 16.73 241 LYS A CA 1
ATOM 1842 C C . LYS A 1 234 ? 23.270 -33.106 42.653 1.00 22.64 241 LYS A C 1
ATOM 1843 O O . LYS A 1 234 ? 23.880 -34.096 43.045 1.00 23.87 241 LYS A O 1
ATOM 1849 N N . THR A 1 235 ? 23.031 -32.028 43.429 1.00 18.99 242 THR A N 1
ATOM 1850 C CA . THR A 1 235 ? 23.559 -31.907 44.789 1.00 19.17 242 THR A CA 1
ATOM 1851 C C . THR A 1 235 ? 22.606 -32.436 45.883 1.00 25.92 242 THR A C 1
ATOM 1852 O O . THR A 1 235 ? 23.076 -32.750 46.975 1.00 25.29 242 THR A O 1
ATOM 1856 N N . GLN A 1 236 ? 21.280 -32.478 45.617 1.00 22.65 243 GLN A N 1
ATOM 1857 C CA . GLN A 1 236 ? 20.275 -32.913 46.603 1.00 22.41 243 GLN A CA 1
ATOM 1858 C C . GLN A 1 236 ? 19.696 -34.279 46.246 1.00 27.38 243 GLN A C 1
ATOM 1859 O O . GLN A 1 236 ? 18.620 -34.611 46.736 1.00 27.07 243 GLN A O 1
ATOM 1865 N N . ALA A 1 237 ? 20.381 -35.063 45.393 1.00 26.36 244 ALA A N 1
ATOM 1866 C CA . ALA A 1 237 ? 19.915 -36.398 44.994 1.00 27.90 244 ALA A CA 1
ATOM 1867 C C . ALA A 1 237 ? 19.700 -37.299 46.226 1.00 36.06 244 ALA A C 1
ATOM 1868 O O . ALA A 1 237 ? 20.528 -37.296 47.140 1.00 35.75 244 ALA A O 1
ATOM 1870 N N . VAL A 1 238 ? 18.591 -38.063 46.246 1.00 34.51 245 VAL A N 1
ATOM 1871 C CA . VAL A 1 238 ? 18.250 -38.959 47.365 1.00 47.16 245 VAL A CA 1
ATOM 1872 C C . VAL A 1 238 ? 19.198 -40.165 47.461 1.00 75.78 245 VAL A C 1
ATOM 1873 O O . VAL A 1 238 ? 19.766 -40.591 46.458 1.00 47.23 245 VAL A O 1
ATOM 1877 N N . CYS B 2 11 ? 21.566 -17.983 52.623 1.00 42.20 362 CYS H N 1
ATOM 1878 C CA . CYS B 2 11 ? 21.100 -18.229 51.257 1.00 40.27 362 CYS H CA 1
ATOM 1879 C C . CYS B 2 11 ? 19.687 -18.818 51.238 1.00 51.34 362 CYS H C 1
ATOM 1880 O O . CYS B 2 11 ? 19.423 -19.784 51.964 1.00 52.35 362 CYS H O 1
ATOM 1883 N N . THR B 2 12 ? 18.799 -18.261 50.376 1.00 51.19 363 THR H N 1
ATOM 1884 C CA . THR B 2 12 ? 17.419 -18.738 50.161 1.00 52.17 363 THR H CA 1
ATOM 1885 C C . THR B 2 12 ? 17.476 -20.140 49.505 1.00 56.89 363 THR H C 1
ATOM 1886 O O . THR B 2 12 ? 16.727 -21.034 49.907 1.00 56.45 363 THR H O 1
ATOM 1890 N N . THR B 2 13 ? 18.382 -20.323 48.514 1.00 53.75 364 THR H N 1
ATOM 1891 C CA . THR B 2 13 ? 18.611 -21.612 47.848 1.00 53.57 364 THR H CA 1
ATOM 1892 C C . THR B 2 13 ? 19.525 -22.410 48.786 1.00 58.66 364 THR H C 1
ATOM 1893 O O . THR B 2 13 ? 20.652 -21.981 49.061 1.00 58.90 364 THR H O 1
ATOM 1897 N N . LYS B 2 14 ? 19.019 -23.528 49.320 1.00 54.90 365 LYS H N 1
ATOM 1898 C CA . LYS B 2 14 ? 19.767 -24.350 50.273 1.00 54.35 365 LYS H CA 1
ATOM 1899 C C . LYS B 2 14 ? 20.456 -25.552 49.625 1.00 56.46 365 LYS H C 1
ATOM 1900 O O . LYS B 2 14 ? 19.809 -26.328 48.917 1.00 56.07 365 LYS H O 1
ATOM 1903 N N . ILE B 2 15 ? 21.775 -25.697 49.873 1.00 51.66 366 ILE H N 1
ATOM 1904 C CA . ILE B 2 15 ? 22.592 -26.822 49.399 1.00 50.77 366 ILE H CA 1
ATOM 1905 C C . ILE B 2 15 ? 22.842 -27.732 50.608 1.00 55.20 366 ILE H C 1
ATOM 1906 O O . ILE B 2 15 ? 23.434 -27.299 51.599 1.00 54.62 366 ILE H O 1
ATOM 1911 N N . LYS B 2 16 ? 22.337 -28.975 50.531 1.00 52.40 367 LYS H N 1
ATOM 1912 C CA . LYS B 2 16 ? 22.402 -30.008 51.567 1.00 52.93 367 LYS H CA 1
ATOM 1913 C C . LYS B 2 16 ? 23.845 -30.410 51.942 1.00 59.47 367 LYS H C 1
ATOM 1914 O O . LYS B 2 16 ? 24.647 -30.709 51.046 1.00 59.59 367 LYS H O 1
ATOM 1920 N N . PRO B 2 17 ? 24.179 -30.436 53.260 1.00 56.94 368 PRO H N 1
ATOM 1921 C CA . PRO B 2 17 ? 25.530 -30.855 53.669 1.00 60.74 368 PRO H CA 1
ATOM 1922 C C . PRO B 2 17 ? 25.638 -32.378 53.746 1.00 94.97 368 PRO H C 1
ATOM 1923 O O . PRO B 2 17 ? 26.606 -32.966 53.268 1.00 62.40 368 PRO H O 1
#

Nearest PDB structures (foldseek):
  6c0s-assembly1_A  TM=1.003E+00  e=5.948E-52  Homo sapiens
  1zhm-assembly1_A  TM=1.000E+00  e=1.132E-50  Homo sapiens
  1zsl-assembly1_A  TM=1.001E+00  e=2.739E-50  Homo sapiens
  3bg8-assembly1_A  TM=9.990E-01  e=2.739E-50  Homo sapiens
  4cre-assembly1_A  TM=9.983E-01  e=3.900E-50  Homo sapiens

GO terms:
  GO:0005515 protein binding (F, IPI)
  GO:0004252 serine-type endopeptidase activity (F, TAS)
  GO:0007596 blood coagulation (P, TAS)
  GO:0005576 extracellular region (C, TAS)
  GO:0005886 plasma membrane (C, TAS)
  GO:0042802 identical protein binding (F, IPI)
  GO:0005576 extracellular region (C, IDA)
  GO:0031639 plasminogen activation (P, IDA)
  GO:0051919 positive regulation of fibrinolysis (P, IDA)
  GO:0007596 blood coagulation (P, IDA)
  GO:0070062 extracellular exosome (C, HDA)
  GO:0007597 blood coagulation, intrinsic pathway (P, IDA)

B-factor: mean 25.76, std 14.38, range [9.94, 98.36]

Secondary structure (DSSP, 8-state):
-BS-EEPPTTSSTTEEEEEE-SSS-EEEEEEEEEETTEEEE-GGGGTT---GGGEEEE-S-SBGGG--TTS--EEEEEEEE-TT-S-GGGS---EEEEESSPPPPBTTB-PPBPPPGGGGS-----EEEEES--SSSS----SBPEEEE--EE-HHHHHHHSTTS---TTEEEE--TT---B--TT-TT-EEEEEETTEEEEEEEEEE-SSSS-TT--EEEEEGGGGHHHHHHHHS--/--S----

Foldseek 3Di:
DAQWAFDDQLPQQQKKFKWFPVPHTDGQEIWGHAFFFKTKFFQQSCVVVPDLQRIWIGGLAFFPVCDDPPHDTWGFPDKAQQPVDDALLQASGMIMTGTPDTHDDDSRHDGAAADDLVCPVPAFAFKKAKFQAANFQPGDRHGGITMDTWHWDDLVLQCVLPPPGRRDPQKTWTADQQFRDADAGRHHGHFGWTADPNGIHRQWTQGAWDHHRHHSITTMTGGRSVCPVVVCCVPVPD/DVDDDDD

CATH classification: 2.40.10.10 (+1 more: 2.40.10.10)

Organism: Homo sapiens (NCBI:txid9606)